Protein AF-U6DID1-F1 (afdb_monomer_lite)

Secondary structure (DSSP, 8-state):
-HHHHHHTT-GGGHHHHTSS-HHHHHH--HHHHHHTT--HHHHHHHHHHHHHHHHHHHHHHHHHHHHHTT--THHHHHHHHHHHTS--PPP----S---------PPP------------------------------------PPP---------------TT-HHHHHHHHHHHHHHHHHHS---HHHHHHHHHHHHHHHH-TTS-HHHHHHHHHHHHHHHHHHHHS-TTHHHHHTTTTS-SS-----------------------PPPPPPPPP-----------

Radius of gyration: 39.62 Å; chains: 1; bounding box: 130×80×111 Å

Sequence (288 aa):
VPAWLKSLRLHKYAALFSQMTYEEMMALTECQLEAQNVTKGARHKIVISIQKLKERQNLLKSLERDIIEGGNLRVPLQELHQMILTPIKAYSSPSTTPEACRREPQAPHPPSLMGPEGQSPDGKDSASATGVPATTSAGASGGLQPHQLSSCDGELAVAPLPEGDLPGQFTRVMGKVCTQLLVSRPDEENISSYLQLIDKCLIHEAFTETQKKRLLSWKQQVQKLFRSFPRKTLLDISGYRQQRNRGFGQSNSLPTAGSVGGGMGRRNPRQYQIPSRNVPSARLGLLG

Foldseek 3Di:
DQLLCVVLVNNVCVVVVVPDDPVVLLVDDLVVCVVVVHDPVSSVSSNVVSVVVVCLLVVLVVLLVCLVVLHDCPV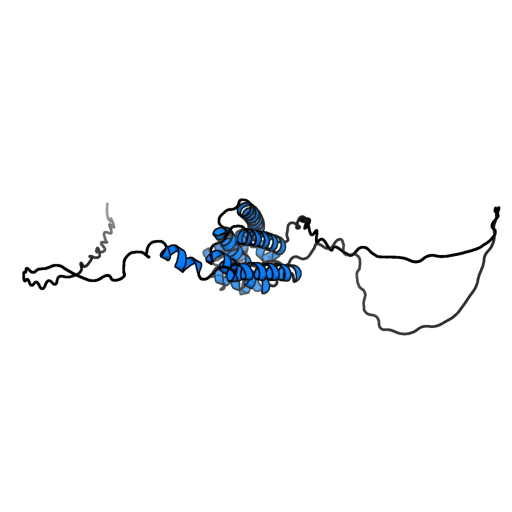VLVSLVSNLSDDAAADDPPDDDDDDPDDDDDDDDDDDDDDDDDDDDDDDDDDDDDDDDDDDDDDDDDDDDDDDPPDPPCPPPPDPDPDRNSLVSSLVSLVSLLVSVLPVVDDPVSLVSSLVSLVSVLPRPSHDPVSNVVSVVSSVSSVVVVVPPPPCPVVVVVVVVDPDDDDDDDDDDDDDDDDDDDDDDDDDDDDDDDDDDDDDDDDDDDDD

pLDDT: mean 70.34, std 26.8, range [28.8, 98.38]

Structure (mmCIF, N/CA/C/O backbone):
data_AF-U6DID1-F1
#
_entry.id   AF-U6DID1-F1
#
loop_
_atom_site.group_PDB
_atom_site.id
_atom_site.type_symbol
_atom_site.label_atom_id
_atom_site.label_alt_id
_atom_site.label_comp_id
_atom_site.label_asym_id
_atom_site.label_entity_id
_atom_site.label_seq_id
_atom_site.pdbx_PDB_ins_code
_atom_site.Cartn_x
_atom_site.Cartn_y
_atom_site.Cartn_z
_atom_site.occupancy
_atom_site.B_iso_or_equiv
_atom_site.auth_seq_id
_atom_site.auth_comp_id
_atom_site.auth_asym_id
_atom_site.auth_atom_id
_atom_site.pdbx_PDB_model_num
ATOM 1 N N . VAL A 1 1 ? -5.376 3.534 8.070 1.00 90.06 1 VAL A N 1
ATOM 2 C CA . VAL A 1 1 ? -6.470 2.655 8.578 1.00 90.06 1 VAL A CA 1
ATOM 3 C C . VAL A 1 1 ? -7.823 2.869 7.879 1.00 90.06 1 VAL A C 1
ATOM 5 O O . VAL A 1 1 ? -8.412 1.873 7.473 1.00 90.06 1 VAL A O 1
ATOM 8 N N . PRO A 1 2 ? -8.340 4.098 7.668 1.00 92.25 2 PRO A N 1
ATOM 9 C CA . PRO A 1 2 ? -9.696 4.287 7.123 1.00 92.25 2 PRO A CA 1
ATOM 10 C C . PRO A 1 2 ? -9.950 3.646 5.746 1.00 92.25 2 PRO A C 1
ATOM 12 O O . PRO A 1 2 ? -10.995 3.032 5.537 1.00 92.25 2 PRO A O 1
ATOM 15 N N . ALA A 1 3 ? -8.994 3.743 4.814 1.00 92.12 3 ALA A N 1
ATOM 16 C CA . ALA A 1 3 ? -9.104 3.131 3.485 1.00 92.12 3 ALA A CA 1
ATOM 17 C C . ALA A 1 3 ? -9.213 1.594 3.548 1.00 92.12 3 ALA A C 1
ATOM 19 O O . ALA A 1 3 ? -10.060 1.007 2.876 1.00 92.12 3 ALA A O 1
ATOM 20 N N . TRP A 1 4 ? -8.429 0.959 4.422 1.00 96.31 4 TRP A N 1
ATOM 21 C CA . TRP A 1 4 ? -8.477 -0.482 4.685 1.00 96.31 4 TRP A CA 1
ATOM 22 C C . TRP A 1 4 ? -9.845 -0.935 5.208 1.00 96.31 4 TRP A C 1
ATOM 24 O O . TRP A 1 4 ? -10.435 -1.889 4.712 1.00 96.31 4 TRP A O 1
ATOM 34 N N . LEU A 1 5 ? -10.419 -0.211 6.172 1.00 97.25 5 LEU A N 1
ATOM 35 C CA . LEU A 1 5 ? -11.745 -0.554 6.689 1.00 97.25 5 LEU A CA 1
ATOM 36 C C . LEU A 1 5 ? -12.842 -0.371 5.634 1.00 97.25 5 LEU A C 1
ATOM 38 O O . LEU A 1 5 ? -13.811 -1.133 5.618 1.00 97.25 5 LEU A O 1
ATOM 42 N N . LYS A 1 6 ? -12.703 0.603 4.725 1.00 96.75 6 LYS A N 1
ATOM 43 C CA . LYS A 1 6 ? -13.615 0.750 3.581 1.00 96.75 6 LYS A CA 1
ATOM 44 C C . LYS A 1 6 ? -13.524 -0.451 2.636 1.00 96.75 6 LYS A C 1
ATOM 46 O O . LYS A 1 6 ? -14.575 -0.999 2.307 1.00 96.75 6 LYS A O 1
ATOM 51 N N . SER A 1 7 ? -12.322 -0.913 2.274 1.00 95.69 7 SER A N 1
ATOM 52 C CA . SER A 1 7 ? -12.161 -2.088 1.395 1.00 95.69 7 SER A CA 1
ATOM 53 C C . SER A 1 7 ? -12.700 -3.373 2.032 1.00 95.69 7 SER A C 1
ATOM 55 O O . SER A 1 7 ? -13.318 -4.195 1.357 1.00 95.69 7 SER A O 1
ATOM 57 N N . LEU A 1 8 ? -12.584 -3.506 3.357 1.00 96.75 8 LEU A N 1
ATOM 58 C CA . LEU A 1 8 ? -13.176 -4.614 4.107 1.00 96.75 8 LEU A CA 1
ATOM 59 C C . LEU A 1 8 ? -14.679 -4.453 4.374 1.00 96.75 8 LEU A C 1
ATOM 61 O O . LEU A 1 8 ? -15.302 -5.384 4.889 1.00 96.75 8 LEU A O 1
ATOM 65 N N . ARG A 1 9 ? -15.283 -3.306 4.036 1.00 97.31 9 ARG A N 1
ATOM 66 C CA . ARG A 1 9 ? -16.670 -2.949 4.395 1.00 97.31 9 ARG A CA 1
ATOM 67 C C . ARG A 1 9 ? -16.919 -2.974 5.913 1.00 97.31 9 ARG A C 1
ATOM 69 O O . ARG A 1 9 ? -18.016 -3.279 6.364 1.00 97.31 9 ARG A O 1
ATOM 76 N N . LEU A 1 10 ? -15.894 -2.635 6.692 1.00 97.75 10 LEU A N 1
ATOM 77 C CA . LEU A 1 10 ? -15.894 -2.560 8.158 1.00 97.75 10 LEU A CA 1
ATOM 78 C C . LEU A 1 10 ? -15.785 -1.116 8.676 1.00 97.75 10 LEU A C 1
ATOM 80 O O . LEU A 1 10 ? -15.572 -0.892 9.862 1.00 97.75 10 LEU A O 1
ATOM 84 N N . HIS A 1 11 ? -15.953 -0.117 7.807 1.00 97.31 11 HIS A N 1
ATOM 85 C CA . HIS A 1 11 ? -15.802 1.302 8.149 1.00 97.31 11 HIS A CA 1
ATOM 86 C C . HIS A 1 11 ? -16.775 1.803 9.231 1.00 97.31 11 HIS A C 1
ATOM 88 O O . HIS A 1 11 ? -16.473 2.804 9.873 1.00 97.31 11 HIS A O 1
ATOM 94 N N . LYS A 1 12 ? -17.880 1.090 9.506 1.00 97.25 12 LYS A N 1
ATOM 95 C CA . LYS A 1 12 ? -18.745 1.354 10.672 1.00 97.25 12 LYS A CA 1
ATOM 96 C C . LYS A 1 12 ? -17.961 1.335 11.993 1.00 97.25 12 LYS A C 1
ATOM 98 O O . LYS A 1 12 ? -18.303 2.067 12.911 1.00 97.25 12 LYS A O 1
ATOM 103 N N . TYR A 1 13 ? -16.905 0.527 12.080 1.00 97.38 13 TYR A N 1
ATOM 104 C CA . TYR A 1 13 ? -16.080 0.379 13.279 1.00 97.38 13 TYR A CA 1
ATOM 105 C C . TYR A 1 13 ? -14.881 1.336 13.309 1.00 97.38 13 TYR A C 1
ATOM 107 O O . TYR A 1 13 ? -14.036 1.207 14.183 1.00 97.38 13 TYR A O 1
ATOM 115 N N . ALA A 1 14 ? -14.769 2.299 12.386 1.00 96.69 14 ALA A N 1
ATOM 116 C CA . ALA A 1 14 ? -13.590 3.166 12.288 1.00 96.69 14 ALA A CA 1
ATOM 117 C C . ALA A 1 14 ? -13.254 3.912 13.592 1.00 96.69 14 ALA A C 1
ATOM 119 O O . ALA A 1 14 ? -12.077 4.030 13.919 1.00 96.69 14 ALA A O 1
ATOM 120 N N . ALA A 1 15 ? -14.267 4.341 14.351 1.00 96.06 15 ALA A N 1
ATOM 121 C CA . ALA A 1 15 ? -14.084 5.021 15.636 1.00 96.06 15 ALA A CA 1
ATOM 122 C C . ALA A 1 15 ? -13.445 4.132 16.720 1.00 96.06 15 ALA A C 1
ATOM 124 O O . ALA A 1 15 ? -12.759 4.642 17.602 1.00 96.06 15 ALA A O 1
ATOM 125 N N . LEU A 1 16 ? -13.640 2.810 16.652 1.00 96.06 16 LEU A N 1
ATOM 126 C CA . LEU A 1 16 ? -12.947 1.863 17.529 1.00 96.06 16 LEU A CA 1
ATOM 127 C C . LEU A 1 16 ? -11.447 1.871 17.207 1.00 96.06 16 LEU A C 1
ATOM 129 O O . LEU A 1 16 ? -10.615 2.022 18.093 1.00 96.06 16 LEU A O 1
ATOM 133 N N . PHE A 1 17 ? -11.102 1.790 15.919 1.00 96.12 17 PHE A N 1
ATOM 134 C CA . PHE A 1 17 ? -9.709 1.750 15.467 1.00 96.12 17 PHE A CA 1
ATOM 135 C C . PHE A 1 17 ? -8.960 3.081 15.610 1.00 96.12 17 PHE A C 1
ATOM 137 O O . PHE A 1 17 ? -7.735 3.078 15.605 1.00 96.12 17 PHE A O 1
ATOM 144 N N . SER A 1 18 ? -9.650 4.221 15.714 1.00 94.50 18 SER A N 1
ATOM 145 C CA . SER A 1 18 ? -8.987 5.513 15.944 1.00 94.50 18 SER A CA 1
ATOM 146 C C . SER A 1 18 ? -8.492 5.694 17.378 1.00 94.50 18 SER A C 1
ATOM 148 O O . SER A 1 18 ? -7.686 6.583 17.620 1.00 94.50 18 SER A O 1
ATOM 150 N N . GLN A 1 19 ? -8.992 4.888 18.318 1.00 93.62 19 GLN A N 1
ATOM 151 C CA . GLN A 1 19 ? -8.634 4.952 19.739 1.00 93.62 19 GLN A CA 1
ATOM 152 C C . GLN A 1 19 ? -7.553 3.938 20.127 1.00 93.62 19 GLN A C 1
ATOM 154 O O . GLN A 1 19 ? -7.068 3.979 21.250 1.00 93.62 19 GLN A O 1
ATOM 159 N N . MET A 1 20 ? -7.180 3.035 19.215 1.00 93.31 20 MET A N 1
ATOM 160 C CA . MET A 1 20 ? -6.151 2.025 19.448 1.00 93.31 20 MET A CA 1
ATOM 161 C C . MET A 1 20 ? -4.874 2.363 18.685 1.00 93.31 20 MET A C 1
ATOM 163 O O . MET A 1 20 ? -4.893 2.835 17.544 1.00 93.31 20 MET A O 1
ATOM 167 N N . THR A 1 21 ? -3.748 2.062 19.306 1.00 95.00 21 THR A N 1
ATOM 168 C CA . THR A 1 21 ? -2.434 2.073 18.677 1.00 95.00 21 THR A CA 1
ATOM 169 C C . THR A 1 21 ? -2.293 0.923 17.677 1.00 95.00 21 THR A C 1
ATOM 171 O O . THR A 1 21 ? -3.082 -0.025 17.638 1.00 95.00 21 THR A O 1
ATOM 174 N N . TYR A 1 22 ? -1.244 0.984 16.854 1.00 93.81 22 TYR A N 1
ATOM 175 C CA . TYR A 1 22 ? -0.934 -0.096 15.917 1.00 93.81 22 TYR A CA 1
ATOM 176 C C . TYR A 1 22 ? -0.695 -1.437 16.633 1.00 93.81 22 TYR A C 1
ATOM 178 O O . TYR A 1 22 ? -1.160 -2.467 16.151 1.00 93.81 22 TYR A O 1
ATOM 186 N N . GLU A 1 23 ? -0.011 -1.424 17.781 1.00 94.06 23 GLU A N 1
ATOM 187 C CA . GLU A 1 23 ? 0.295 -2.646 18.537 1.00 94.06 23 GLU A CA 1
ATOM 188 C C . GLU A 1 23 ? -0.966 -3.262 19.149 1.00 94.06 23 GLU A C 1
ATOM 190 O O . GLU A 1 23 ? -1.206 -4.460 18.995 1.00 94.06 23 GLU A O 1
ATOM 195 N N . GLU A 1 24 ? -1.834 -2.441 19.746 1.00 96.25 24 GLU A N 1
ATOM 196 C CA . GLU A 1 24 ? -3.133 -2.895 20.259 1.00 96.25 24 GLU A CA 1
ATOM 197 C C . GLU A 1 24 ? -3.999 -3.480 19.140 1.00 96.25 24 GLU A C 1
ATOM 199 O O . GLU A 1 24 ? -4.572 -4.557 19.300 1.00 96.25 24 GLU A O 1
ATOM 204 N N . MET A 1 25 ? -4.028 -2.830 17.969 1.00 96.44 25 MET A N 1
ATOM 205 C CA . MET A 1 25 ? -4.723 -3.346 16.788 1.00 96.44 25 MET A CA 1
ATOM 206 C C . MET A 1 25 ? -4.192 -4.722 16.365 1.00 96.44 25 MET A C 1
ATOM 208 O O . MET A 1 25 ? -4.981 -5.592 16.005 1.00 96.44 25 MET A O 1
ATOM 212 N N . MET A 1 26 ? -2.873 -4.941 16.392 1.00 96.06 26 MET A N 1
ATOM 213 C CA . MET A 1 26 ? -2.268 -6.234 16.042 1.00 96.06 26 MET A CA 1
ATOM 214 C C . MET A 1 26 ? -2.563 -7.335 17.074 1.00 96.06 26 MET A C 1
ATOM 216 O O . MET A 1 26 ? -2.504 -8.522 16.735 1.00 96.06 26 MET A O 1
ATOM 220 N N . ALA A 1 27 ? -2.898 -6.964 18.310 1.00 96.94 27 ALA A N 1
ATOM 221 C CA . ALA A 1 27 ? -3.199 -7.883 19.404 1.00 96.94 27 ALA A CA 1
ATOM 222 C C . ALA A 1 27 ? -4.701 -8.180 19.588 1.00 96.94 27 ALA A C 1
ATOM 224 O O . ALA A 1 27 ? -5.043 -9.012 20.427 1.00 96.94 27 ALA A O 1
ATOM 225 N N . LEU A 1 28 ? -5.593 -7.540 18.819 1.00 96.81 28 LEU A N 1
ATOM 226 C CA . LEU A 1 28 ? -7.041 -7.705 18.978 1.00 96.81 28 LEU A CA 1
ATOM 227 C C . LEU A 1 28 ? -7.498 -9.165 18.872 1.00 96.81 28 LEU A C 1
ATOM 229 O O . LEU A 1 28 ? -7.157 -9.895 17.939 1.00 96.81 28 LEU A O 1
ATOM 233 N N . THR A 1 29 ? -8.380 -9.533 19.794 1.00 97.19 29 THR A N 1
ATOM 234 C CA . THR A 1 29 ? -9.049 -10.837 19.861 1.00 97.19 29 THR A CA 1
ATOM 235 C C . THR A 1 29 ? -10.558 -10.704 19.641 1.00 97.19 29 THR A C 1
ATOM 237 O O . THR A 1 29 ? -11.132 -9.622 19.788 1.00 97.19 29 THR A O 1
ATOM 240 N N . GLU A 1 30 ? -11.241 -11.812 19.324 1.00 97.44 30 GLU A N 1
ATOM 241 C CA . GLU A 1 30 ? -12.708 -11.799 19.197 1.00 97.44 30 GLU A CA 1
ATOM 242 C C . GLU A 1 30 ? -13.406 -11.378 20.502 1.00 97.44 30 GLU A C 1
ATOM 244 O O . GLU A 1 30 ? -14.391 -10.647 20.436 1.00 97.44 30 GLU A O 1
ATOM 249 N N . CYS A 1 31 ? -12.869 -11.771 21.666 1.00 97.38 31 CYS A N 1
ATOM 250 C CA . CYS A 1 31 ? -13.418 -11.438 22.987 1.00 97.38 31 CYS A CA 1
ATOM 251 C C . CYS A 1 31 ? -13.385 -9.924 23.263 1.00 97.38 31 CYS A C 1
ATOM 253 O O . CYS A 1 31 ? -14.387 -9.334 23.661 1.00 97.38 31 CYS A O 1
ATOM 255 N N . GLN A 1 32 ? -12.263 -9.260 22.964 1.00 96.62 32 GLN A N 1
ATOM 256 C CA . GLN A 1 32 ? -12.153 -7.803 23.108 1.00 96.62 32 GLN A CA 1
ATOM 257 C C . GLN A 1 32 ? -13.119 -7.060 22.175 1.00 96.62 32 GLN A C 1
ATOM 259 O O . GLN A 1 32 ? -13.719 -6.064 22.570 1.00 96.62 32 GLN A O 1
ATOM 264 N N . LEU A 1 33 ? -13.303 -7.548 20.944 1.00 97.62 33 LEU A N 1
ATOM 265 C CA . LEU A 1 33 ? -14.247 -6.961 19.986 1.00 97.62 33 LEU A CA 1
ATOM 266 C C . LEU A 1 33 ? -15.707 -7.181 20.411 1.00 97.62 33 LEU A C 1
ATOM 268 O O . LEU A 1 33 ? -16.544 -6.298 20.227 1.00 97.62 33 LEU A O 1
ATOM 272 N N . GLU A 1 34 ? -16.016 -8.333 21.004 1.00 97.81 34 GLU A N 1
ATOM 273 C CA . GLU A 1 34 ? -17.327 -8.622 21.587 1.00 97.81 34 GLU A CA 1
ATOM 274 C C . GLU A 1 34 ? -17.654 -7.681 22.752 1.00 97.81 34 GLU A C 1
ATOM 276 O O . GLU A 1 34 ? -18.739 -7.101 22.762 1.00 97.81 34 GLU A O 1
ATOM 281 N N . ALA A 1 35 ? -16.693 -7.418 23.646 1.00 97.25 35 ALA A N 1
ATOM 282 C CA . ALA A 1 35 ? -16.843 -6.432 24.723 1.00 97.25 35 ALA A CA 1
ATOM 283 C C . ALA A 1 35 ? -17.103 -5.000 24.205 1.00 97.25 35 ALA A C 1
ATOM 285 O O . ALA A 1 35 ? -17.707 -4.184 24.895 1.00 97.25 35 ALA A O 1
ATOM 286 N N . GLN A 1 36 ? -16.692 -4.705 22.968 1.00 95.50 36 GLN A N 1
ATOM 287 C CA . GLN A 1 36 ? -16.925 -3.434 22.270 1.00 95.50 36 GLN A CA 1
ATOM 288 C C . GLN A 1 36 ? -18.172 -3.471 21.359 1.00 95.50 36 GLN A C 1
ATOM 290 O O . GLN A 1 36 ? -18.320 -2.640 20.462 1.00 95.50 36 GLN A O 1
ATOM 295 N N . ASN A 1 37 ? -19.081 -4.434 21.568 1.00 96.88 37 ASN A N 1
ATOM 296 C CA . ASN A 1 37 ? -20.338 -4.602 20.825 1.00 96.88 37 ASN A CA 1
ATOM 297 C C . ASN A 1 37 ? -20.166 -4.795 19.302 1.00 96.88 37 ASN A C 1
ATOM 299 O O . ASN A 1 37 ? -21.033 -4.436 18.494 1.00 96.88 37 ASN A O 1
ATOM 303 N N . VAL A 1 38 ? -19.049 -5.384 18.869 1.00 97.88 38 VAL A N 1
ATOM 304 C CA . VAL A 1 38 ? -18.843 -5.753 17.464 1.00 97.88 38 VAL A CA 1
ATOM 305 C C . VAL A 1 38 ? -19.630 -7.026 17.143 1.00 97.88 38 VAL A C 1
ATOM 307 O O . VAL A 1 38 ? -19.568 -8.028 17.852 1.00 97.88 38 VAL A O 1
ATOM 310 N N . THR A 1 39 ? -20.362 -7.011 16.026 1.00 98.06 39 THR A N 1
ATOM 311 C CA . THR A 1 39 ? -21.190 -8.154 15.607 1.00 98.06 39 THR A CA 1
ATOM 312 C C . THR A 1 39 ? -20.342 -9.402 15.344 1.00 98.06 39 THR A C 1
ATOM 314 O O . THR A 1 39 ? -19.209 -9.300 14.867 1.00 98.06 39 THR A O 1
ATOM 317 N N . LYS A 1 40 ? -20.909 -10.594 15.579 1.00 97.50 40 LYS A N 1
ATOM 318 C CA . LYS A 1 40 ? -20.213 -11.886 15.423 1.00 97.50 40 LYS A CA 1
ATOM 319 C C . LYS A 1 40 ? -19.506 -12.054 14.070 1.00 97.50 40 LYS A C 1
ATOM 321 O O . LYS A 1 40 ? -18.366 -12.501 14.016 1.00 97.50 40 LYS A O 1
ATOM 326 N N . GLY A 1 41 ? -20.149 -11.651 12.973 1.00 98.00 41 GLY A N 1
ATOM 327 C CA . GLY A 1 41 ? -19.527 -11.710 11.645 1.00 98.00 41 GLY A CA 1
ATOM 328 C C . GLY A 1 41 ? -18.379 -10.708 11.470 1.00 98.00 41 GLY A C 1
ATOM 329 O O . GLY A 1 41 ? -17.355 -11.030 10.870 1.00 98.00 41 GLY A O 1
ATOM 330 N N . ALA A 1 42 ? -18.522 -9.497 12.015 1.00 98.31 42 ALA A N 1
ATOM 331 C CA . ALA A 1 42 ? -17.500 -8.464 11.908 1.00 98.31 42 ALA A CA 1
ATOM 332 C C . ALA A 1 42 ? -16.259 -8.776 12.751 1.00 98.31 42 ALA A C 1
ATOM 334 O O . ALA A 1 42 ? -15.153 -8.598 12.248 1.00 98.31 42 ALA A O 1
ATOM 335 N N . ARG A 1 43 ? -16.419 -9.282 13.984 1.00 98.25 43 ARG A N 1
ATOM 336 C CA . ARG A 1 43 ? -15.277 -9.623 14.852 1.00 98.25 43 ARG A CA 1
ATOM 337 C C . ARG A 1 43 ? -14.396 -10.701 14.226 1.00 98.25 43 ARG A C 1
ATOM 339 O O . ARG A 1 43 ? -13.195 -10.495 14.090 1.00 98.25 43 ARG A O 1
ATOM 346 N N . HIS A 1 44 ? -15.009 -11.767 13.712 1.00 98.38 44 HIS A N 1
ATOM 347 C CA . HIS A 1 44 ? -14.295 -12.836 13.023 1.00 98.38 44 HIS A CA 1
ATOM 348 C C . HIS A 1 44 ? -13.545 -12.312 11.788 1.00 98.38 44 HIS A C 1
ATOM 350 O O . HIS A 1 44 ? -12.360 -12.582 11.590 1.00 98.38 44 HIS A O 1
ATOM 356 N N . LYS A 1 45 ? -14.206 -11.465 10.984 1.00 98.31 45 LYS A N 1
ATOM 357 C CA . LYS A 1 45 ? -13.589 -10.839 9.807 1.00 98.31 45 LYS A CA 1
ATOM 358 C C . LYS A 1 45 ? -12.416 -9.924 10.167 1.00 98.31 45 LYS A C 1
ATOM 360 O O . LYS A 1 45 ? -11.418 -9.923 9.445 1.00 98.31 45 LYS A O 1
ATOM 365 N N . ILE A 1 46 ? -12.529 -9.143 11.243 1.00 98.19 46 ILE A N 1
ATOM 366 C CA . ILE A 1 46 ? -11.447 -8.285 11.747 1.00 98.19 46 ILE A CA 1
ATOM 367 C C . ILE A 1 46 ? -10.246 -9.148 12.136 1.00 98.19 46 ILE A C 1
ATOM 369 O O . ILE A 1 46 ? -9.147 -8.881 11.655 1.00 98.19 46 ILE A O 1
ATOM 373 N N . VAL A 1 47 ? -10.462 -10.210 12.917 1.00 98.25 47 VAL A N 1
ATOM 374 C CA . VAL A 1 47 ? -9.390 -11.110 13.373 1.00 98.25 47 VAL A CA 1
ATOM 375 C C . VAL A 1 47 ? -8.685 -11.789 12.198 1.00 98.25 47 VAL A C 1
ATOM 377 O O . VAL A 1 47 ? -7.460 -11.718 12.114 1.00 98.25 47 VAL A O 1
ATOM 380 N N . ILE A 1 48 ? -9.423 -12.338 11.224 1.00 97.94 48 ILE A N 1
ATOM 381 C CA . ILE A 1 48 ? -8.821 -12.889 9.993 1.00 97.94 48 ILE A CA 1
ATOM 382 C C . ILE A 1 48 ? -8.012 -11.821 9.252 1.00 97.94 48 ILE A C 1
ATOM 384 O O . ILE A 1 48 ? -6.919 -12.086 8.754 1.00 97.94 48 ILE A O 1
ATOM 388 N N . SER A 1 49 ? -8.547 -10.604 9.152 1.00 98.00 49 SER A N 1
ATOM 389 C CA . SER A 1 49 ? -7.867 -9.528 8.432 1.00 98.00 49 SER A CA 1
ATOM 390 C C . SER A 1 49 ? -6.573 -9.122 9.135 1.00 98.00 49 SER A C 1
ATOM 392 O O . SER A 1 49 ? -5.579 -8.911 8.452 1.00 98.00 49 SER A O 1
ATOM 394 N N . ILE A 1 50 ? -6.548 -9.070 10.471 1.00 97.56 50 ILE A N 1
ATOM 395 C CA . ILE A 1 50 ? -5.337 -8.815 11.268 1.00 97.56 50 ILE A CA 1
ATOM 396 C C . ILE A 1 50 ? -4.334 -9.959 11.126 1.00 97.56 50 ILE A C 1
ATOM 398 O O . ILE A 1 50 ? -3.143 -9.698 10.977 1.00 97.56 50 ILE A O 1
ATOM 402 N N . GLN A 1 51 ? -4.793 -11.210 11.099 1.00 97.81 51 GLN A N 1
ATOM 403 C CA . GLN A 1 51 ? -3.914 -12.352 10.856 1.00 97.81 51 GLN A CA 1
ATOM 404 C C . GLN A 1 51 ? -3.206 -12.227 9.498 1.00 97.81 51 GLN A C 1
ATOM 406 O O . GLN A 1 51 ? -1.982 -12.323 9.429 1.00 97.81 51 GLN A O 1
ATOM 411 N N . LYS A 1 52 ? -3.938 -11.843 8.443 1.00 96.94 52 LYS A N 1
ATOM 412 C CA . LYS A 1 52 ? -3.332 -11.518 7.140 1.00 96.94 52 LYS A CA 1
ATOM 413 C C . LYS A 1 52 ? -2.318 -10.378 7.226 1.00 96.94 52 LYS A C 1
ATOM 415 O O . LYS A 1 52 ? -1.317 -10.405 6.518 1.00 96.94 52 LYS A O 1
ATOM 420 N N . LEU A 1 53 ? -2.535 -9.380 8.091 1.00 96.56 53 LEU A N 1
ATOM 421 C CA . LEU A 1 53 ? -1.556 -8.308 8.306 1.00 96.56 53 LEU A CA 1
ATOM 422 C C . LEU A 1 53 ? -0.245 -8.826 8.908 1.00 96.56 53 LEU A C 1
ATOM 424 O O . LEU A 1 53 ? 0.813 -8.310 8.542 1.00 96.56 53 LEU A O 1
ATOM 428 N N . LYS A 1 54 ? -0.305 -9.831 9.787 1.00 95.06 54 LYS A N 1
ATOM 429 C CA . LYS A 1 54 ? 0.878 -10.475 10.382 1.00 95.06 54 LYS A CA 1
ATOM 430 C C . LYS A 1 54 ? 1.651 -11.307 9.358 1.00 95.06 54 LYS A C 1
ATOM 432 O O . LYS A 1 54 ? 2.874 -11.330 9.377 1.00 95.06 54 LYS A O 1
ATOM 437 N N . GLU A 1 55 ? 0.948 -11.914 8.407 1.00 96.25 55 GLU A N 1
ATOM 438 C CA . GLU A 1 55 ? 1.542 -12.778 7.377 1.00 96.25 55 GLU A CA 1
ATOM 439 C C . GLU A 1 55 ? 2.226 -12.014 6.233 1.00 96.25 55 GLU A C 1
ATOM 441 O O . GLU A 1 55 ? 2.981 -12.610 5.465 1.00 96.25 55 GLU A O 1
ATOM 446 N N . ARG A 1 56 ? 2.025 -10.692 6.126 1.00 96.50 56 ARG A N 1
ATOM 447 C CA . ARG A 1 56 ? 2.540 -9.871 5.011 1.00 96.50 56 ARG A CA 1
ATOM 448 C C . ARG A 1 56 ? 4.044 -10.002 4.778 1.00 96.50 56 ARG A C 1
ATOM 450 O O . ARG A 1 56 ? 4.467 -9.987 3.629 1.00 96.50 56 ARG A O 1
ATOM 457 N N . GLN A 1 57 ? 4.848 -10.134 5.831 1.00 94.56 57 GLN A N 1
ATOM 458 C CA . GLN A 1 57 ? 6.298 -10.299 5.677 1.00 94.56 57 GLN A CA 1
ATOM 459 C C . GLN A 1 57 ? 6.645 -11.621 4.985 1.00 94.56 57 GLN A C 1
ATOM 461 O O . GLN A 1 57 ? 7.440 -11.646 4.050 1.00 94.56 57 GLN A O 1
ATOM 466 N N . ASN A 1 58 ? 6.003 -12.716 5.393 1.00 95.94 58 ASN A N 1
ATOM 467 C CA . ASN A 1 58 ? 6.201 -14.022 4.767 1.00 95.94 58 ASN A CA 1
ATOM 468 C C . ASN A 1 58 ? 5.664 -14.038 3.335 1.00 95.94 58 ASN A C 1
ATOM 470 O O . ASN A 1 58 ? 6.304 -14.599 2.447 1.00 95.94 58 ASN A O 1
ATOM 474 N N . LEU A 1 59 ? 4.541 -13.357 3.096 1.00 96.81 59 LEU A N 1
ATOM 475 C CA . LEU A 1 59 ? 4.008 -13.166 1.754 1.00 96.81 59 LEU A CA 1
ATOM 476 C C . LEU A 1 59 ? 5.015 -12.433 0.855 1.00 96.81 59 LEU A C 1
ATOM 478 O O . LEU A 1 59 ? 5.313 -12.930 -0.223 1.00 96.81 59 LEU A O 1
ATOM 482 N N . LEU A 1 60 ? 5.605 -11.317 1.301 1.00 97.00 60 LEU A N 1
ATOM 483 C CA . LEU A 1 60 ? 6.630 -10.597 0.529 1.00 97.00 60 LEU A CA 1
ATOM 484 C C . LEU A 1 60 ? 7.854 -11.467 0.221 1.00 97.00 60 LEU A C 1
ATOM 486 O O . LEU A 1 60 ? 8.333 -11.438 -0.910 1.00 97.00 60 LEU A O 1
ATOM 490 N N . LYS A 1 61 ? 8.323 -12.270 1.189 1.00 95.38 61 LYS A N 1
ATOM 491 C CA . LYS A 1 61 ? 9.413 -13.238 0.970 1.00 95.38 61 LYS A CA 1
ATOM 492 C C . LYS A 1 61 ? 9.042 -14.262 -0.111 1.00 95.38 61 LYS A C 1
ATOM 494 O O . LYS A 1 61 ? 9.876 -14.573 -0.955 1.00 95.38 61 LYS A O 1
ATOM 499 N N . SER A 1 62 ? 7.806 -14.772 -0.108 1.00 95.88 62 SER A N 1
ATOM 500 C CA . SER A 1 62 ? 7.336 -15.698 -1.149 1.00 95.88 62 SER A CA 1
ATOM 501 C C . SER A 1 62 ? 7.277 -15.022 -2.515 1.00 95.88 62 SER A C 1
ATOM 503 O O . SER A 1 62 ? 7.850 -15.540 -3.465 1.00 95.88 62 SER A O 1
ATOM 505 N N . LEU A 1 63 ? 6.671 -13.831 -2.592 1.00 96.56 63 LEU A N 1
ATOM 506 C CA . LEU A 1 63 ? 6.571 -13.070 -3.838 1.00 96.56 63 LEU A CA 1
ATOM 507 C C . LEU A 1 63 ? 7.949 -12.761 -4.429 1.00 96.56 63 LEU A C 1
ATOM 509 O O . LEU A 1 63 ? 8.118 -12.847 -5.640 1.00 96.56 63 LEU A O 1
ATOM 513 N N . GLU A 1 64 ? 8.937 -12.413 -3.596 1.00 95.19 64 GLU A N 1
ATOM 514 C CA . GLU A 1 64 ? 10.309 -12.179 -4.060 1.00 95.19 64 GLU A CA 1
ATOM 515 C C . GLU A 1 64 ? 10.873 -13.397 -4.802 1.00 95.19 64 GLU A C 1
ATOM 517 O O . GLU A 1 64 ? 11.439 -13.230 -5.883 1.00 95.19 64 GLU A O 1
ATOM 522 N N . ARG A 1 65 ? 10.686 -14.608 -4.260 1.00 94.62 65 ARG A N 1
ATOM 523 C CA . ARG A 1 65 ? 11.138 -15.851 -4.904 1.00 94.62 65 ARG A CA 1
ATOM 524 C C . ARG A 1 65 ? 10.393 -16.110 -6.209 1.00 94.62 65 ARG A C 1
ATOM 526 O O . ARG A 1 65 ? 11.042 -16.269 -7.237 1.00 94.62 65 ARG A O 1
ATOM 533 N N . ASP A 1 66 ? 9.064 -16.040 -6.186 1.00 93.50 66 ASP A N 1
ATOM 534 C CA . ASP A 1 66 ? 8.218 -16.325 -7.355 1.00 93.50 66 ASP A CA 1
ATOM 535 C C . ASP A 1 66 ? 8.547 -15.393 -8.542 1.00 93.50 66 ASP A C 1
ATOM 537 O O . ASP A 1 66 ? 8.525 -15.794 -9.708 1.00 93.50 66 ASP A O 1
ATOM 541 N N . ILE A 1 67 ? 8.890 -14.132 -8.249 1.00 94.56 67 ILE A N 1
ATOM 542 C CA . ILE A 1 67 ? 9.322 -13.150 -9.252 1.00 94.56 67 ILE A CA 1
ATOM 543 C C . ILE A 1 67 ? 10.707 -13.504 -9.807 1.00 94.56 67 ILE A C 1
ATOM 545 O O . ILE A 1 67 ? 10.932 -13.358 -11.008 1.00 94.56 67 ILE A O 1
ATOM 549 N N . ILE A 1 68 ? 11.653 -13.931 -8.966 1.00 91.62 68 ILE A N 1
ATOM 550 C CA . ILE A 1 68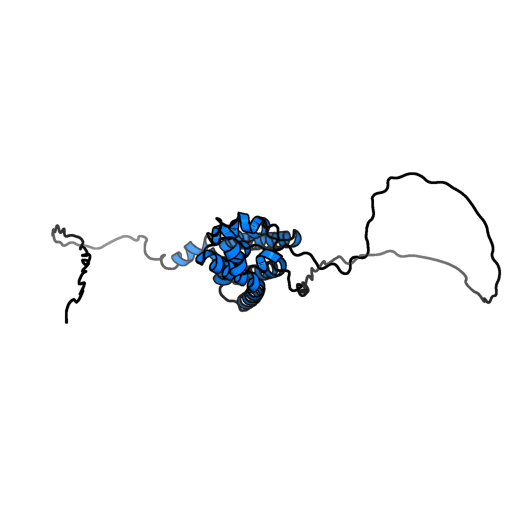 ? 13.010 -14.304 -9.405 1.00 91.62 68 ILE A CA 1
ATOM 551 C C . ILE A 1 68 ? 12.972 -15.552 -10.294 1.00 91.62 68 ILE A C 1
ATOM 553 O O . ILE A 1 68 ? 13.690 -15.605 -11.288 1.00 91.62 68 ILE A O 1
ATOM 557 N N . GLU A 1 69 ? 12.092 -16.502 -9.987 1.00 91.06 69 GLU A N 1
ATOM 558 C CA . GLU A 1 69 ? 11.887 -17.727 -10.771 1.00 91.06 69 GLU A CA 1
ATOM 559 C C . GLU A 1 69 ? 11.252 -17.471 -12.154 1.00 91.06 69 GLU A C 1
ATOM 561 O O . GLU A 1 69 ? 11.215 -18.368 -12.992 1.00 91.06 69 GLU A O 1
ATOM 566 N N . GLY A 1 70 ? 10.806 -16.239 -12.436 1.00 81.19 70 GLY A N 1
ATOM 567 C CA . GLY A 1 70 ? 10.296 -15.839 -13.752 1.00 81.19 70 GLY A CA 1
ATOM 568 C C . GLY A 1 70 ? 8.812 -16.145 -13.973 1.00 81.19 70 GLY A C 1
ATOM 569 O O . GLY A 1 70 ? 8.371 -16.256 -15.117 1.00 81.19 70 GLY A O 1
ATOM 570 N N . GLY A 1 71 ? 8.033 -16.281 -12.895 1.00 80.31 71 GLY A N 1
ATOM 571 C CA . GLY A 1 71 ? 6.586 -16.477 -12.963 1.00 80.31 71 GLY A CA 1
ATOM 572 C C . GLY A 1 71 ? 5.807 -15.255 -13.478 1.00 80.31 71 GLY A C 1
ATOM 573 O O . GLY A 1 71 ? 6.332 -14.156 -13.659 1.00 80.31 71 GLY A O 1
ATOM 574 N N . ASN A 1 72 ? 4.500 -15.433 -13.694 1.00 88.12 72 ASN A N 1
ATOM 575 C CA . ASN A 1 72 ? 3.610 -14.349 -14.118 1.00 88.12 72 ASN A CA 1
ATOM 576 C C . ASN A 1 72 ? 3.465 -13.275 -13.017 1.00 88.12 72 ASN A C 1
ATOM 578 O O . ASN A 1 72 ? 3.070 -13.573 -11.889 1.00 88.12 72 ASN A O 1
ATOM 582 N N . LEU A 1 73 ? 3.700 -12.005 -13.369 1.00 94.12 73 LEU A N 1
ATOM 583 C CA . LEU A 1 73 ? 3.658 -10.861 -12.448 1.00 94.12 73 LEU A CA 1
ATOM 584 C C . LEU A 1 73 ? 2.257 -10.476 -11.954 1.00 94.12 73 LEU A C 1
ATOM 586 O O . LEU A 1 73 ? 2.144 -9.698 -11.006 1.00 94.12 73 LEU A O 1
ATOM 590 N N . ARG A 1 74 ? 1.190 -11.018 -12.548 1.00 94.38 74 ARG A N 1
ATOM 591 C CA . ARG A 1 74 ? -0.196 -10.687 -12.197 1.00 94.38 74 ARG A CA 1
ATOM 592 C C . ARG A 1 74 ? -0.501 -10.936 -10.722 1.00 94.38 74 ARG A C 1
ATOM 594 O O . ARG A 1 74 ? -1.076 -10.068 -10.070 1.00 94.38 74 ARG A O 1
ATOM 601 N N . VAL A 1 75 ? -0.102 -12.097 -10.197 1.00 95.31 75 VAL A N 1
ATOM 602 C CA . VAL A 1 75 ? -0.348 -12.465 -8.792 1.00 95.31 75 VAL A CA 1
ATOM 603 C C . VAL A 1 75 ? 0.484 -11.594 -7.840 1.00 95.31 75 VAL A C 1
ATOM 605 O O . VAL A 1 75 ? -0.123 -10.951 -6.981 1.00 95.31 75 VAL A O 1
ATOM 608 N N . PRO A 1 76 ? 1.816 -11.449 -8.015 1.00 96.38 76 PRO A N 1
ATOM 609 C CA . PRO A 1 76 ? 2.598 -10.533 -7.188 1.00 96.38 76 PRO A CA 1
ATOM 610 C C . PRO A 1 76 ? 2.081 -9.093 -7.190 1.00 96.38 76 PRO A C 1
ATOM 612 O O . PRO A 1 76 ? 1.935 -8.490 -6.129 1.00 96.38 76 PRO A O 1
ATOM 615 N N . LEU A 1 77 ? 1.744 -8.542 -8.360 1.00 97.44 77 LEU A N 1
ATOM 616 C CA . LEU A 1 77 ? 1.196 -7.187 -8.463 1.00 97.44 77 LEU A CA 1
ATOM 617 C C . LEU A 1 77 ? -0.138 -7.054 -7.724 1.00 97.44 77 LEU A C 1
ATOM 619 O O . LEU A 1 77 ? -0.359 -6.062 -7.028 1.00 97.44 77 LEU A O 1
ATOM 623 N N . GLN A 1 78 ? -1.021 -8.047 -7.849 1.00 97.31 78 GLN A N 1
ATOM 624 C CA . GLN A 1 78 ? -2.305 -8.058 -7.155 1.00 97.31 78 GLN A CA 1
ATOM 625 C C . GLN A 1 78 ? -2.127 -8.059 -5.631 1.00 97.31 78 GLN A C 1
ATOM 627 O O . GLN A 1 78 ? -2.764 -7.254 -4.946 1.00 97.31 78 GLN A O 1
ATOM 632 N N . GLU A 1 79 ? -1.251 -8.913 -5.101 1.00 97.81 79 GLU A N 1
ATOM 633 C CA . GLU A 1 79 ? -0.984 -8.995 -3.661 1.00 97.81 79 GLU A CA 1
ATOM 634 C C . GLU A 1 79 ? -0.349 -7.707 -3.121 1.00 97.81 79 GLU A C 1
ATOM 636 O O . GLU A 1 79 ? -0.773 -7.186 -2.086 1.00 97.81 79 GLU A O 1
ATOM 641 N N . LEU A 1 80 ? 0.594 -7.112 -3.858 1.00 98.12 80 LEU A N 1
ATOM 642 C CA . LEU A 1 80 ? 1.182 -5.823 -3.484 1.00 98.12 80 LEU A CA 1
ATOM 643 C C . LEU A 1 80 ? 0.136 -4.693 -3.475 1.00 98.12 80 LEU A C 1
ATOM 645 O O . LEU A 1 80 ? 0.139 -3.855 -2.568 1.00 98.12 80 LEU A O 1
ATOM 649 N N . HIS A 1 81 ? -0.805 -4.689 -4.430 1.00 97.81 81 HIS A N 1
ATOM 650 C CA . HIS A 1 81 ? -1.934 -3.745 -4.443 1.00 97.81 81 HIS A CA 1
ATOM 651 C C . HIS A 1 81 ? -2.872 -3.920 -3.253 1.00 97.81 81 HIS A C 1
ATOM 653 O O . HIS A 1 81 ? -3.390 -2.925 -2.745 1.00 97.81 81 HIS A O 1
ATOM 659 N N . GLN A 1 82 ? -3.116 -5.152 -2.803 1.00 96.25 82 GLN A N 1
ATOM 660 C CA . GLN A 1 82 ? -3.894 -5.377 -1.584 1.00 96.25 82 GLN A CA 1
ATOM 661 C C . GLN A 1 82 ? -3.122 -4.900 -0.357 1.00 96.25 82 GLN A C 1
ATOM 663 O O . GLN A 1 82 ? -3.684 -4.228 0.509 1.00 96.25 82 GLN A O 1
ATOM 668 N N . MET A 1 83 ? -1.821 -5.181 -0.311 1.00 97.19 83 MET A N 1
ATOM 669 C CA . MET A 1 83 ? -0.966 -4.858 0.820 1.00 97.19 83 MET A CA 1
ATOM 670 C C . MET A 1 83 ? -0.815 -3.348 1.040 1.00 97.19 83 MET A C 1
ATOM 672 O O . MET A 1 83 ? -0.936 -2.903 2.180 1.00 97.19 83 MET A O 1
ATOM 676 N N . ILE A 1 84 ? -0.643 -2.540 -0.012 1.00 96.62 84 ILE A N 1
ATOM 677 C CA . ILE A 1 84 ? -0.489 -1.077 0.130 1.00 96.62 84 ILE A CA 1
ATOM 678 C C . ILE A 1 84 ? -1.748 -0.378 0.677 1.00 96.62 84 ILE A C 1
ATOM 680 O O . ILE A 1 84 ? -1.676 0.737 1.182 1.00 96.62 84 ILE A O 1
ATOM 684 N N . LEU A 1 85 ? -2.918 -1.026 0.600 1.00 95.62 85 LEU A N 1
ATOM 685 C CA . LEU A 1 85 ? -4.163 -0.503 1.177 1.00 95.62 85 LEU A CA 1
ATOM 686 C C . LEU A 1 85 ? -4.285 -0.779 2.678 1.00 95.62 85 LEU A C 1
ATOM 688 O O . LEU A 1 85 ? -5.192 -0.249 3.323 1.00 95.62 85 LEU A O 1
ATOM 692 N N . THR A 1 86 ? -3.420 -1.629 3.229 1.00 96.25 86 THR A N 1
ATOM 693 C CA . THR A 1 86 ? -3.460 -2.030 4.635 1.00 96.25 86 THR A CA 1
ATOM 694 C C . THR A 1 86 ? -2.686 -1.059 5.533 1.00 96.25 86 THR A C 1
ATOM 696 O O . THR A 1 86 ? -1.818 -0.337 5.054 1.00 96.25 86 THR A O 1
ATOM 699 N N . PRO A 1 87 ? -2.959 -1.009 6.849 1.00 93.69 87 PRO A N 1
ATOM 700 C CA . PRO A 1 87 ? -2.149 -0.224 7.775 1.00 93.69 87 PRO A CA 1
ATOM 701 C C . PRO A 1 87 ? -0.703 -0.736 7.797 1.00 93.69 87 PRO A C 1
ATOM 703 O O . PRO A 1 87 ? -0.457 -1.891 8.149 1.00 93.69 87 PRO A O 1
ATOM 706 N N . ILE A 1 88 ? 0.255 0.111 7.431 1.00 92.75 88 ILE A N 1
ATOM 707 C CA . ILE A 1 88 ? 1.688 -0.201 7.450 1.00 92.75 88 ILE A CA 1
ATOM 708 C C . ILE A 1 88 ? 2.352 0.725 8.466 1.00 92.75 88 ILE A C 1
ATOM 710 O O . ILE A 1 88 ? 2.178 1.941 8.399 1.00 92.75 88 ILE A O 1
ATOM 714 N N . LYS A 1 89 ? 3.096 0.148 9.411 1.00 89.19 89 LYS A N 1
ATOM 715 C CA . LYS A 1 89 ? 3.901 0.907 10.369 1.00 89.19 89 LYS A CA 1
ATOM 716 C C . LYS A 1 89 ? 5.127 1.472 9.646 1.00 89.19 89 LYS A C 1
ATOM 718 O O . LYS A 1 89 ? 5.799 0.733 8.927 1.00 89.19 89 LYS A O 1
ATOM 723 N N . ALA A 1 90 ? 5.403 2.764 9.819 1.00 85.62 90 ALA A N 1
ATOM 724 C CA . ALA A 1 90 ? 6.655 3.352 9.355 1.00 85.62 90 ALA A CA 1
ATOM 725 C C . ALA A 1 90 ? 7.824 2.687 10.095 1.00 85.62 90 ALA A C 1
ATOM 727 O O . ALA A 1 90 ? 7.747 2.468 11.306 1.00 85.62 90 ALA A O 1
ATOM 728 N N . TYR A 1 91 ? 8.883 2.333 9.371 1.00 78.12 91 TYR A N 1
ATOM 729 C CA . TYR A 1 91 ? 10.054 1.736 9.996 1.00 78.12 91 TYR A CA 1
ATOM 730 C C . TYR A 1 91 ? 10.850 2.805 10.753 1.00 78.12 91 TYR A C 1
ATOM 732 O O . TYR A 1 91 ? 11.309 3.781 10.160 1.00 78.12 91 TYR A O 1
ATOM 740 N N . SER A 1 92 ? 11.038 2.585 12.052 1.00 69.94 92 SER A N 1
ATOM 741 C CA . SER A 1 92 ? 12.011 3.300 12.874 1.00 69.94 92 SER A CA 1
ATOM 742 C C . SER A 1 92 ? 13.155 2.337 13.148 1.00 69.94 92 SER A C 1
ATOM 744 O O . SER A 1 92 ? 12.916 1.257 13.690 1.00 69.94 92 SER A O 1
ATOM 746 N N . SER A 1 93 ? 14.384 2.697 12.770 1.00 59.50 93 SER A N 1
ATOM 747 C CA . SER A 1 93 ? 15.552 1.891 13.126 1.00 59.50 93 SER A CA 1
ATOM 748 C C . SER A 1 93 ? 15.593 1.711 14.642 1.00 59.50 93 SER A C 1
ATOM 750 O O . SER A 1 93 ? 15.469 2.725 15.337 1.00 59.50 93 SER A O 1
ATOM 752 N N . PRO A 1 94 ? 15.779 0.489 15.174 1.00 55.34 94 PRO A N 1
ATOM 753 C CA . PRO A 1 94 ? 16.108 0.346 16.578 1.00 55.34 94 PRO A CA 1
ATOM 754 C C . PRO A 1 94 ? 17.452 1.048 16.764 1.00 55.34 94 PRO A C 1
ATOM 756 O O . PRO A 1 94 ? 18.489 0.581 16.299 1.00 55.34 94 PRO A O 1
ATOM 759 N N . SER A 1 95 ? 17.416 2.244 17.337 1.00 44.03 95 SER A N 1
ATOM 760 C CA . SER A 1 95 ? 18.609 2.977 17.721 1.00 44.03 95 SER A CA 1
ATOM 761 C C . SER A 1 95 ? 19.419 2.092 18.661 1.00 44.03 95 SER A C 1
ATOM 763 O O . SER A 1 95 ? 18.905 1.670 19.698 1.00 44.03 95 SER A O 1
ATOM 765 N N . THR A 1 96 ? 20.677 1.835 18.316 1.00 41.47 96 THR A N 1
ATOM 766 C CA . THR A 1 96 ? 21.717 1.476 19.279 1.00 41.47 96 THR A CA 1
ATOM 767 C C . THR A 1 96 ? 21.613 2.448 20.460 1.00 41.47 96 THR A C 1
ATOM 769 O O . THR A 1 96 ? 21.798 3.641 20.256 1.00 41.47 96 THR A O 1
ATOM 772 N N . THR A 1 97 ? 21.214 1.938 21.631 1.00 32.50 97 THR A N 1
ATOM 773 C CA . THR A 1 97 ? 21.313 2.527 22.989 1.00 32.50 97 THR A CA 1
ATOM 774 C C . THR A 1 97 ? 21.075 4.045 23.160 1.00 32.50 97 THR A C 1
ATOM 776 O O . THR A 1 97 ? 21.885 4.856 22.710 1.00 32.50 97 THR A O 1
ATOM 779 N N . PRO A 1 98 ? 20.048 4.472 23.922 1.00 44.84 98 PRO A N 1
ATOM 780 C CA . PRO A 1 98 ? 19.857 5.871 24.280 1.00 44.84 98 PRO A CA 1
ATOM 781 C C . PRO A 1 98 ? 20.712 6.237 25.505 1.00 44.84 98 PRO A C 1
ATOM 783 O O . PRO A 1 98 ? 20.276 6.078 26.639 1.00 44.84 98 PRO A O 1
ATOM 786 N N . GLU A 1 99 ? 21.905 6.785 25.286 1.00 42.53 99 GLU A N 1
ATOM 787 C CA . GLU A 1 99 ? 22.627 7.560 26.306 1.00 42.53 99 GLU A CA 1
ATOM 788 C C . GLU A 1 99 ? 23.125 8.878 25.697 1.00 42.53 99 GLU A C 1
ATOM 790 O O . GLU A 1 99 ? 24.281 9.043 25.333 1.00 42.53 99 GLU A O 1
ATOM 795 N N . ALA A 1 100 ? 22.201 9.821 25.519 1.00 36.94 100 ALA A N 1
ATOM 796 C CA . ALA A 1 100 ? 22.494 11.254 25.438 1.00 36.94 100 ALA A CA 1
ATOM 797 C C . ALA A 1 100 ? 21.180 12.021 25.614 1.00 36.94 100 ALA A C 1
ATOM 799 O O . ALA A 1 100 ? 20.580 12.549 24.677 1.00 36.94 100 ALA A O 1
ATOM 800 N N . CYS A 1 101 ? 20.703 12.017 26.854 1.00 34.16 101 CYS A N 1
ATOM 801 C CA . CYS A 1 101 ? 19.671 12.922 27.325 1.00 34.16 101 CYS A CA 1
ATOM 802 C C . CYS A 1 101 ? 20.110 14.381 27.083 1.00 34.16 101 CYS A C 1
ATOM 804 O O . CYS A 1 101 ? 21.255 14.729 27.351 1.00 34.16 101 CYS A O 1
ATOM 806 N N . ARG A 1 102 ? 19.172 15.213 26.609 1.00 39.03 102 ARG A N 1
ATOM 807 C CA . ARG A 1 102 ? 19.144 16.686 26.711 1.00 39.03 102 ARG A CA 1
ATOM 808 C C . ARG A 1 102 ? 20.432 17.454 26.355 1.00 39.03 102 ARG A C 1
ATOM 810 O O . ARG A 1 102 ? 21.304 17.659 27.191 1.00 39.03 102 ARG A O 1
ATOM 817 N N . ARG A 1 103 ? 20.430 18.119 25.196 1.00 35.41 103 ARG A N 1
ATOM 818 C CA . ARG A 1 103 ? 20.969 19.490 25.118 1.00 35.41 103 ARG A CA 1
ATOM 819 C C . ARG A 1 103 ? 19.803 20.458 24.981 1.00 35.41 103 ARG A C 1
ATOM 821 O O . ARG A 1 103 ? 19.179 20.526 23.927 1.00 35.41 103 ARG A O 1
ATOM 828 N N . GLU A 1 104 ? 19.496 21.161 26.067 1.00 32.69 104 GLU A N 1
ATOM 829 C CA . GLU A 1 104 ? 18.727 22.404 25.998 1.00 32.69 104 GLU A CA 1
ATOM 830 C C . GLU A 1 104 ? 19.501 23.454 25.176 1.00 32.69 104 GLU A C 1
ATOM 832 O O . GLU A 1 104 ? 20.734 23.477 25.237 1.00 32.69 104 GLU A O 1
ATOM 837 N N . PRO A 1 105 ? 18.826 24.345 24.429 1.00 38.56 105 PRO A N 1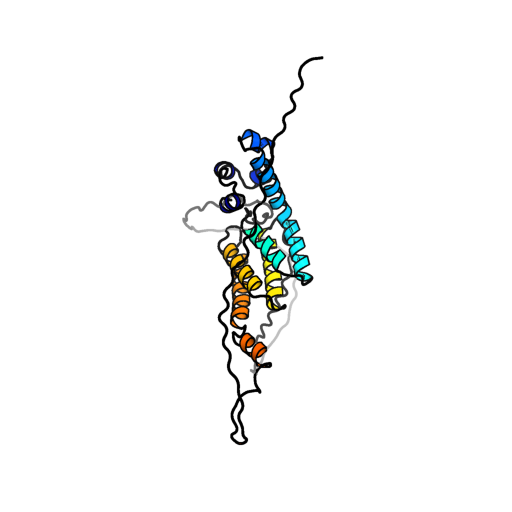
ATOM 838 C CA . PRO A 1 105 ? 19.470 25.495 23.807 1.00 38.56 105 PRO A CA 1
ATOM 839 C C . PRO A 1 105 ? 19.640 26.611 24.851 1.00 38.56 105 PRO A C 1
ATOM 841 O O . PRO A 1 105 ? 18.711 27.377 25.100 1.00 38.56 105 PRO A O 1
ATOM 844 N N . GLN A 1 106 ? 20.816 26.716 25.477 1.00 34.47 106 GLN A N 1
ATOM 845 C CA . GLN A 1 106 ? 21.168 27.889 26.288 1.00 34.47 106 GLN A CA 1
ATOM 846 C C . GLN A 1 106 ? 21.750 29.016 25.416 1.00 34.47 106 GLN A C 1
ATOM 848 O O . GLN A 1 106 ? 22.572 28.789 24.530 1.00 34.47 106 GLN A O 1
ATOM 853 N N . ALA A 1 107 ? 21.261 30.229 25.681 1.00 38.19 107 ALA A N 1
ATOM 854 C CA . ALA A 1 107 ? 21.540 31.493 25.002 1.00 38.19 107 ALA A CA 1
ATOM 855 C C . ALA A 1 107 ? 23.008 31.981 25.139 1.00 38.19 107 ALA A C 1
ATOM 857 O O . ALA A 1 107 ? 23.710 31.548 26.052 1.00 38.19 107 ALA A O 1
ATOM 858 N N . PRO A 1 108 ? 23.477 32.911 24.277 1.00 47.25 108 PRO A N 1
ATOM 859 C CA . PRO A 1 108 ? 24.880 33.330 24.219 1.00 47.25 108 PRO A CA 1
ATOM 860 C C . PRO A 1 108 ? 25.189 34.551 25.107 1.00 47.25 108 PRO A C 1
ATOM 862 O O . PRO A 1 108 ? 24.459 35.539 25.052 1.00 47.25 108 PRO A O 1
ATOM 865 N N . HIS A 1 109 ? 26.283 34.505 25.882 1.00 34.25 109 HIS A N 1
ATOM 866 C CA . HIS A 1 109 ? 27.053 35.650 26.430 1.00 34.25 109 HIS A CA 1
ATOM 867 C C . HIS A 1 109 ? 28.322 35.138 27.177 1.00 34.25 109 HIS A C 1
ATOM 869 O O . HIS A 1 109 ? 28.365 33.960 27.518 1.00 34.25 109 HIS A O 1
ATOM 875 N N . PRO A 1 110 ? 29.348 35.970 27.470 1.00 43.47 110 PRO A N 1
ATOM 876 C CA . PRO A 1 110 ? 30.422 36.440 26.577 1.00 43.47 110 PRO A CA 1
ATOM 877 C C . PRO A 1 110 ? 31.848 36.102 27.131 1.00 43.47 110 PRO A C 1
ATOM 879 O O . PRO A 1 110 ? 31.951 35.477 28.185 1.00 43.47 110 PRO A O 1
ATOM 882 N N . PRO A 1 111 ? 32.962 36.468 26.449 1.00 54.72 111 PRO A N 1
ATOM 883 C CA . PRO A 1 111 ? 34.319 36.015 26.792 1.00 54.72 111 PRO A CA 1
ATOM 884 C C . PRO A 1 111 ? 35.103 37.008 27.679 1.00 54.72 111 PRO A C 1
ATOM 886 O O . PRO A 1 111 ? 34.974 38.212 27.494 1.00 54.72 111 PRO A O 1
ATOM 889 N N . SER A 1 112 ? 35.965 36.500 28.573 1.00 33.94 112 SER A N 1
ATOM 890 C CA . SER A 1 112 ? 37.042 37.234 29.286 1.00 33.94 112 SER A CA 1
ATOM 891 C C . SER A 1 112 ? 38.090 36.214 29.781 1.00 33.94 112 SER A C 1
ATOM 893 O O . SER A 1 112 ? 37.694 35.223 30.383 1.00 33.94 112 SER A O 1
ATOM 895 N N . LEU A 1 113 ? 39.365 36.215 29.356 1.00 38.75 113 LEU A N 1
ATOM 896 C CA . LEU A 1 113 ? 40.524 37.113 29.597 1.00 38.75 113 LEU A CA 1
ATOM 897 C C . LEU A 1 113 ? 41.367 36.751 30.847 1.00 38.75 113 LEU A C 1
ATOM 899 O O . LEU A 1 113 ? 40.883 36.898 31.961 1.00 38.75 113 LEU A O 1
ATOM 903 N N . MET A 1 114 ? 42.652 36.418 30.597 1.00 36.50 114 MET A N 1
ATOM 904 C CA . MET A 1 114 ? 43.821 36.298 31.513 1.00 36.50 114 MET A CA 1
ATOM 905 C C . MET A 1 114 ? 43.761 35.202 32.599 1.00 36.50 114 MET A C 1
ATOM 907 O O . MET A 1 114 ? 42.698 34.897 33.106 1.00 36.50 114 MET A O 1
ATOM 911 N N . GLY A 1 115 ? 44.831 34.526 33.035 1.00 34.56 115 GLY A N 1
ATOM 912 C CA . GLY A 1 115 ? 46.294 34.701 33.006 1.00 34.56 115 GLY A CA 1
ATOM 913 C C . GLY A 1 115 ? 46.936 33.572 33.872 1.00 34.56 115 GLY A C 1
ATOM 914 O O . GLY A 1 115 ? 46.236 32.601 34.132 1.00 34.56 115 GLY A O 1
ATOM 915 N N . PRO A 1 116 ? 48.214 33.635 34.307 1.00 56.91 116 PRO A N 1
ATOM 916 C CA . PRO A 1 116 ? 49.237 32.606 34.030 1.00 56.91 116 PRO A CA 1
ATOM 917 C C . PRO A 1 116 ? 49.786 31.808 35.251 1.00 56.91 116 PRO A C 1
ATOM 919 O O . PRO A 1 116 ? 49.316 31.980 36.367 1.00 56.91 116 PRO A O 1
ATOM 922 N N . GLU A 1 117 ? 50.845 31.010 34.993 1.00 30.98 117 GLU A N 1
ATOM 923 C CA . GLU A 1 117 ? 51.827 30.389 35.931 1.00 30.98 117 GLU A CA 1
ATOM 924 C C . GLU A 1 117 ? 51.419 29.037 36.572 1.00 30.98 117 GLU A C 1
ATOM 926 O O . GLU A 1 117 ? 50.275 28.844 36.947 1.00 30.98 117 GLU A O 1
ATOM 931 N N . GLY A 1 118 ? 52.261 28.004 36.726 1.00 30.69 118 GLY A N 1
ATOM 932 C CA . GLY A 1 118 ? 53.695 27.807 36.504 1.00 30.69 118 GLY A CA 1
ATOM 933 C C . GLY A 1 118 ? 54.110 26.346 36.823 1.00 30.69 118 GLY A C 1
ATOM 934 O O . GLY A 1 118 ? 53.260 25.496 37.070 1.00 30.69 118 GLY A O 1
ATOM 935 N N . GLN A 1 119 ? 55.430 26.109 36.856 1.00 34.97 119 GLN A N 1
ATOM 936 C CA . GLN A 1 119 ? 56.182 24.922 37.333 1.00 34.97 119 GLN A CA 1
ATOM 937 C C . GLN A 1 119 ? 56.461 23.725 36.378 1.00 34.97 119 GLN A C 1
ATOM 939 O O . GLN A 1 119 ? 55.702 22.769 36.263 1.00 34.97 119 GLN A O 1
ATOM 944 N N . SER A 1 120 ? 57.673 23.753 35.802 1.00 36.41 120 SER A N 1
ATOM 945 C CA . SER A 1 120 ? 58.594 22.604 35.597 1.00 36.41 120 SER A CA 1
ATOM 946 C C . SER A 1 120 ? 59.382 22.333 36.916 1.00 36.41 120 SER A C 1
ATOM 948 O O . SER A 1 120 ? 59.246 23.188 37.800 1.00 36.41 120 SER A O 1
ATOM 950 N N . PRO A 1 121 ? 60.218 21.267 37.114 1.00 52.25 121 PRO A N 1
ATOM 951 C CA . PRO A 1 121 ? 61.321 20.869 36.207 1.00 52.25 121 PRO A CA 1
ATOM 952 C C . PRO A 1 121 ? 61.791 19.378 36.175 1.00 52.25 121 PRO A C 1
ATOM 954 O O . PRO A 1 121 ? 61.325 18.542 36.940 1.00 52.25 121 PRO A O 1
ATOM 957 N N . ASP A 1 122 ? 62.763 19.152 35.268 1.00 36.44 122 ASP A N 1
ATOM 958 C CA . ASP A 1 122 ? 63.875 18.167 35.186 1.00 36.44 122 ASP A CA 1
ATOM 959 C C . ASP A 1 122 ? 63.629 16.638 35.226 1.00 36.44 122 ASP A C 1
ATOM 961 O O . ASP A 1 122 ? 62.921 16.123 36.077 1.00 36.44 122 ASP A O 1
ATOM 965 N N . GLY A 1 123 ? 64.261 15.795 34.396 1.00 35.19 123 GLY A N 1
ATOM 966 C CA . GLY A 1 123 ? 65.308 15.993 33.387 1.00 35.19 123 GLY A CA 1
ATOM 967 C C . GLY A 1 123 ? 65.936 14.645 32.960 1.00 35.19 123 GLY A C 1
ATOM 968 O O . GLY A 1 123 ? 65.698 13.621 33.604 1.00 35.19 123 GLY A O 1
ATOM 969 N N . LYS A 1 124 ? 66.788 14.707 31.919 1.00 34.69 124 LYS A N 1
ATOM 970 C CA . LYS A 1 124 ? 67.890 13.787 31.531 1.00 34.69 124 LYS A CA 1
ATOM 971 C C . LYS A 1 124 ? 67.767 12.955 30.233 1.00 34.69 124 LYS A C 1
ATOM 973 O O . LYS A 1 124 ? 67.319 11.815 30.221 1.00 34.69 124 LYS A O 1
ATOM 978 N N . ASP A 1 125 ? 68.227 13.597 29.154 1.00 32.53 125 ASP A N 1
ATOM 979 C CA . ASP A 1 125 ? 69.356 13.237 28.270 1.00 32.53 125 ASP A CA 1
ATOM 980 C C . ASP A 1 125 ? 69.535 11.794 27.760 1.00 32.53 125 ASP A C 1
ATOM 982 O O . ASP A 1 125 ? 69.814 10.872 28.519 1.00 32.53 125 ASP A O 1
ATOM 986 N N . SER A 1 126 ? 69.598 11.640 26.430 1.00 35.59 126 SER A N 1
ATOM 987 C CA . SER A 1 126 ? 70.900 11.658 25.737 1.00 35.59 126 SER A CA 1
ATOM 988 C C . SER A 1 126 ? 70.750 11.642 24.211 1.00 35.59 126 SER A C 1
ATOM 990 O O . SER A 1 126 ? 70.078 10.794 23.629 1.00 35.59 126 SER A O 1
ATOM 992 N N . ALA A 1 127 ? 71.431 12.595 23.577 1.00 32.81 127 ALA A N 1
ATOM 993 C CA . ALA A 1 127 ? 71.570 12.784 22.140 1.00 32.81 127 ALA A CA 1
ATOM 994 C C . ALA A 1 127 ? 72.934 12.283 21.631 1.00 32.81 127 ALA A C 1
ATOM 996 O O . ALA A 1 127 ? 73.917 12.283 22.370 1.00 32.81 127 ALA A O 1
ATOM 997 N N . SER A 1 128 ? 73.012 11.974 20.335 1.00 31.62 128 SER A N 1
ATOM 998 C CA . SER A 1 128 ? 74.052 12.469 19.407 1.00 31.62 128 SER A CA 1
ATOM 999 C C . SER A 1 128 ? 73.625 12.087 17.979 1.00 31.62 128 SER A C 1
ATOM 1001 O O . SER A 1 128 ? 73.363 10.916 17.733 1.00 31.62 128 SER A O 1
ATOM 1003 N N . ALA A 1 129 ? 73.284 13.013 17.069 1.00 38.81 129 ALA A N 1
ATOM 1004 C CA . ALA A 1 129 ? 74.124 14.035 16.411 1.00 38.81 129 ALA A CA 1
ATOM 1005 C C . ALA A 1 129 ? 75.108 13.366 15.418 1.00 38.81 129 ALA A C 1
ATOM 1007 O O . ALA A 1 129 ? 75.705 12.355 15.751 1.00 38.81 129 ALA A O 1
ATOM 1008 N N . THR A 1 130 ? 75.362 13.807 14.183 1.00 29.41 130 THR A N 1
ATOM 1009 C CA . THR A 1 130 ? 75.028 15.006 13.390 1.00 29.41 130 THR A CA 1
ATOM 1010 C C . THR A 1 130 ? 75.490 14.711 11.950 1.00 29.41 130 THR A C 1
ATOM 1012 O O . THR A 1 130 ? 76.365 13.866 11.773 1.00 29.41 130 THR A O 1
ATOM 1015 N N . GLY A 1 131 ? 75.045 15.482 10.952 1.00 30.36 131 GLY A N 1
ATOM 1016 C CA . GLY A 1 131 ? 75.891 15.746 9.777 1.00 30.36 131 GLY A CA 1
ATOM 1017 C C . GLY A 1 131 ? 75.166 15.876 8.440 1.00 30.36 131 GLY A C 1
ATOM 1018 O O . GLY A 1 131 ? 75.005 14.897 7.725 1.00 30.36 131 GLY A O 1
ATOM 1019 N N . VAL A 1 132 ? 74.798 17.107 8.084 1.00 38.50 132 VAL A N 1
ATOM 1020 C CA . VAL A 1 132 ? 74.548 17.565 6.698 1.00 38.50 132 VAL A CA 1
ATOM 1021 C C . VAL A 1 132 ? 75.855 18.211 6.192 1.00 38.50 132 VAL A C 1
ATOM 1023 O O . VAL A 1 132 ? 76.652 18.632 7.038 1.00 38.50 132 VAL A O 1
ATOM 1026 N N . PRO A 1 133 ? 76.105 18.346 4.871 1.00 48.12 133 PRO A N 1
ATOM 1027 C CA . PRO A 1 133 ? 75.751 19.627 4.224 1.00 48.12 133 PRO A CA 1
ATOM 1028 C C . PRO A 1 133 ? 75.391 19.575 2.706 1.00 48.12 133 PRO A C 1
ATOM 1030 O O . PRO A 1 133 ? 75.744 18.638 2.005 1.00 48.12 133 PRO A O 1
ATOM 1033 N N . ALA A 1 134 ? 74.750 20.668 2.240 1.00 31.88 134 ALA A N 1
ATOM 1034 C CA . ALA A 1 134 ? 74.952 21.406 0.963 1.00 31.88 134 ALA A CA 1
ATOM 1035 C C . ALA A 1 134 ? 74.610 20.735 -0.408 1.00 31.88 134 ALA A C 1
ATOM 1037 O O . ALA A 1 134 ? 75.213 19.743 -0.779 1.00 31.88 134 ALA A O 1
ATOM 1038 N N . THR A 1 135 ? 73.571 21.138 -1.173 1.00 29.50 135 THR A N 1
ATOM 1039 C CA . THR A 1 135 ? 73.331 22.301 -2.097 1.00 29.50 135 THR A CA 1
ATOM 1040 C C . THR A 1 135 ? 73.441 21.972 -3.604 1.00 29.50 135 THR A C 1
ATOM 1042 O O . THR A 1 135 ? 74.368 21.287 -4.020 1.00 29.50 135 THR A O 1
ATOM 1045 N N . THR A 1 136 ? 72.577 22.636 -4.404 1.00 31.05 136 THR A N 1
ATOM 1046 C CA . THR A 1 136 ? 72.531 22.787 -5.893 1.00 31.05 136 THR A CA 1
ATOM 1047 C C . THR A 1 136 ? 71.948 21.590 -6.670 1.00 31.05 136 THR A C 1
ATOM 1049 O O . THR A 1 136 ? 72.206 20.459 -6.300 1.00 31.05 136 THR A O 1
ATOM 1052 N N . SER A 1 137 ? 71.183 21.673 -7.769 1.00 35.38 137 SER A N 1
ATOM 1053 C CA . SER A 1 137 ? 70.362 22.674 -8.483 1.00 35.38 137 SER A CA 1
ATOM 1054 C C . SER A 1 137 ? 69.776 21.970 -9.740 1.00 35.38 137 SER A C 1
ATOM 1056 O O . SER A 1 137 ? 70.403 21.035 -10.223 1.00 35.38 137 SER A O 1
ATOM 1058 N N . ALA A 1 138 ? 68.679 22.498 -10.312 1.00 32.06 138 ALA A N 1
ATOM 1059 C CA . ALA A 1 138 ? 68.183 22.326 -11.702 1.00 32.06 138 ALA A CA 1
ATOM 1060 C C . ALA A 1 138 ? 67.201 21.172 -12.066 1.00 32.06 138 ALA A C 1
ATOM 1062 O O . ALA A 1 138 ? 67.590 20.033 -12.280 1.00 32.06 138 ALA A O 1
ATOM 1063 N N . GLY A 1 139 ? 65.924 21.553 -12.262 1.00 28.80 139 GLY A N 1
ATOM 1064 C CA . GLY A 1 139 ? 65.230 21.555 -13.568 1.00 28.80 139 GLY A CA 1
ATOM 1065 C C . GLY A 1 139 ? 64.636 20.258 -14.151 1.00 28.80 139 GLY A C 1
ATOM 1066 O O . GLY A 1 139 ? 65.380 19.411 -14.621 1.00 28.80 139 GLY A O 1
ATOM 1067 N N . ALA A 1 140 ? 63.298 20.186 -14.271 1.00 35.47 140 ALA A N 1
ATOM 1068 C CA . ALA A 1 140 ? 62.551 20.055 -15.544 1.00 35.47 140 ALA A CA 1
ATOM 1069 C C . ALA A 1 140 ? 61.058 19.714 -15.316 1.00 35.47 140 ALA A C 1
ATOM 1071 O O . ALA A 1 140 ? 60.710 18.812 -14.561 1.00 35.47 140 ALA A O 1
ATOM 1072 N N . SER A 1 141 ? 60.187 20.456 -16.003 1.00 41.00 141 SER A N 1
ATOM 1073 C CA . SER A 1 141 ? 58.727 20.309 -16.048 1.00 41.00 141 SER A CA 1
ATOM 1074 C C . SER A 1 141 ? 58.251 19.248 -17.051 1.00 41.00 141 SER A C 1
ATOM 1076 O O . SER A 1 141 ? 58.886 19.046 -18.082 1.00 41.00 141 SER A O 1
ATOM 1078 N N . GLY A 1 142 ? 57.042 18.718 -16.813 1.00 31.55 142 GLY A N 1
ATOM 1079 C CA . GLY A 1 142 ? 56.179 18.016 -17.784 1.00 31.55 142 GLY A CA 1
ATOM 1080 C C . GLY A 1 142 ? 55.836 16.590 -17.332 1.00 31.55 142 GLY A C 1
ATOM 1081 O O . GLY A 1 142 ? 56.722 15.849 -16.950 1.00 31.55 142 GLY A O 1
ATOM 1082 N N . GLY A 1 143 ? 54.600 16.097 -17.311 1.00 29.97 143 GLY A N 1
ATOM 1083 C CA . GLY A 1 143 ? 53.294 16.613 -17.698 1.00 29.97 143 GLY A CA 1
ATOM 1084 C C . GLY A 1 143 ? 52.254 15.486 -17.539 1.00 29.97 143 GLY A C 1
ATOM 1085 O O . GLY A 1 143 ? 52.609 14.313 -17.519 1.00 29.97 143 GLY A O 1
ATOM 1086 N N . LEU A 1 144 ? 50.979 15.884 -17.479 1.00 32.75 144 LEU A N 1
ATOM 1087 C CA . LEU A 1 144 ? 49.758 15.096 -17.729 1.00 32.75 144 LEU A CA 1
ATOM 1088 C C . LEU A 1 144 ? 49.286 14.083 -16.660 1.00 32.75 144 LEU A C 1
ATOM 1090 O O . LEU A 1 144 ? 49.786 12.973 -16.513 1.00 32.75 144 LEU A O 1
ATOM 1094 N N . GLN A 1 145 ? 48.196 14.481 -15.992 1.00 41.50 145 GLN A N 1
ATOM 1095 C CA . GLN A 1 145 ? 47.232 13.609 -15.314 1.00 41.50 145 GLN A CA 1
ATOM 1096 C C . GLN A 1 145 ? 46.633 12.555 -16.264 1.00 41.50 145 GLN A C 1
ATOM 1098 O O . GLN A 1 145 ? 46.306 12.899 -17.403 1.00 41.50 145 GLN A O 1
ATOM 1103 N N . PRO A 1 146 ? 46.299 11.349 -15.775 1.00 37.09 146 PRO A N 1
ATOM 1104 C CA . PRO A 1 146 ? 45.271 10.515 -16.377 1.00 37.09 146 PRO A CA 1
ATOM 1105 C C . PRO A 1 146 ? 43.895 10.823 -15.777 1.00 37.09 146 PRO A C 1
ATOM 1107 O O . PRO A 1 146 ? 43.690 10.833 -14.564 1.00 37.09 146 PRO A O 1
ATOM 1110 N N . HIS A 1 147 ? 42.955 11.060 -16.684 1.00 30.19 147 HIS A N 1
ATOM 1111 C CA . HIS A 1 147 ? 41.540 11.283 -16.454 1.00 30.19 147 HIS A CA 1
ATOM 1112 C C . HIS A 1 147 ? 40.859 10.216 -15.591 1.00 30.19 147 HIS A C 1
ATOM 1114 O O . HIS A 1 147 ? 41.022 9.012 -15.776 1.00 30.19 147 HIS A O 1
ATOM 1120 N N . GLN A 1 148 ? 39.970 10.728 -14.741 1.00 40.47 148 GLN A N 1
ATOM 1121 C CA . GLN A 1 148 ? 38.805 10.052 -14.193 1.00 40.47 148 GLN A CA 1
ATOM 1122 C C . GLN A 1 148 ? 38.054 9.260 -15.275 1.00 40.47 148 GLN A C 1
ATOM 1124 O O . GLN A 1 148 ? 37.415 9.840 -16.153 1.00 40.47 148 GLN A O 1
ATOM 1129 N N . LEU A 1 149 ? 38.042 7.937 -15.145 1.00 32.75 149 LEU A N 1
ATOM 1130 C CA . LEU A 1 149 ? 36.928 7.119 -15.603 1.00 32.75 149 LEU A CA 1
ATOM 1131 C C . LEU A 1 149 ? 36.168 6.674 -14.358 1.00 32.75 149 LEU A C 1
ATOM 1133 O O . LEU A 1 149 ? 36.533 5.721 -13.675 1.00 32.75 149 LEU A O 1
ATOM 1137 N N . SER A 1 150 ? 35.125 7.444 -14.049 1.00 48.06 150 SER A N 1
ATOM 1138 C CA . SER A 1 150 ? 34.077 7.088 -13.101 1.00 48.06 150 SER A CA 1
ATOM 1139 C C . SER A 1 150 ? 33.323 5.880 -13.660 1.00 48.06 150 SER A C 1
ATOM 1141 O O . SER A 1 150 ? 32.381 6.020 -14.439 1.00 48.06 150 SER A O 1
ATOM 1143 N N . SER A 1 151 ? 33.807 4.685 -13.324 1.00 30.47 151 SER A N 1
ATOM 1144 C CA . SER A 1 151 ? 33.091 3.431 -13.527 1.00 30.47 151 SER A CA 1
ATOM 1145 C C . SER A 1 151 ? 32.230 3.203 -12.292 1.00 30.47 151 SER A C 1
ATOM 1147 O O . SER A 1 151 ? 32.736 2.967 -11.196 1.00 30.47 151 SER A O 1
ATOM 1149 N N . CYS A 1 152 ? 30.923 3.363 -12.464 1.00 38.12 152 CYS A N 1
ATOM 1150 C CA . CYS A 1 152 ? 29.906 3.145 -11.449 1.00 38.12 152 CYS A CA 1
ATOM 1151 C C . CYS A 1 152 ? 29.776 1.652 -11.121 1.00 38.12 152 CYS A C 1
ATOM 1153 O O . CYS A 1 152 ? 28.850 0.983 -11.573 1.00 38.12 152 CYS A O 1
ATOM 1155 N N . ASP A 1 153 ? 30.685 1.143 -10.295 1.00 39.56 153 ASP A N 1
ATOM 1156 C CA . ASP A 1 153 ? 30.470 -0.121 -9.603 1.00 39.56 153 ASP A CA 1
ATOM 1157 C C . ASP A 1 153 ? 29.605 0.145 -8.365 1.00 39.56 153 ASP A C 1
ATOM 1159 O O . ASP A 1 153 ? 30.058 0.580 -7.306 1.00 39.56 153 ASP A O 1
ATOM 1163 N N . GLY A 1 154 ? 28.298 0.029 -8.577 1.00 38.66 154 GLY A N 1
ATOM 1164 C CA . GLY A 1 154 ? 27.282 0.039 -7.538 1.00 38.66 154 GLY A CA 1
ATOM 1165 C C . GLY A 1 154 ? 26.684 -1.350 -7.405 1.00 38.66 154 GLY A C 1
ATOM 1166 O O . GLY A 1 154 ? 25.472 -1.501 -7.562 1.00 38.66 154 GLY A O 1
ATOM 1167 N N . GLU A 1 155 ? 27.521 -2.361 -7.163 1.00 38.22 155 GLU A N 1
ATOM 1168 C CA . GLU A 1 155 ? 27.078 -3.647 -6.630 1.00 38.22 155 GLU A CA 1
ATOM 1169 C C . GLU A 1 155 ? 26.459 -3.367 -5.253 1.00 38.22 155 GLU A C 1
ATOM 1171 O O . GLU A 1 155 ? 27.129 -3.162 -4.240 1.00 38.22 155 GLU A O 1
ATOM 1176 N N . LEU A 1 156 ? 25.138 -3.167 -5.259 1.00 44.69 156 LEU A N 1
ATOM 1177 C CA . LEU A 1 156 ? 24.351 -2.898 -4.069 1.00 44.69 156 LEU A CA 1
ATOM 1178 C C . LEU A 1 156 ? 24.387 -4.148 -3.202 1.00 44.69 156 LEU A C 1
ATOM 1180 O O . LEU A 1 156 ? 23.500 -4.997 -3.303 1.00 44.69 156 LEU A O 1
ATOM 1184 N N . ALA A 1 157 ? 25.375 -4.190 -2.311 1.00 37.50 157 ALA A N 1
ATOM 1185 C CA . ALA A 1 157 ? 25.390 -5.050 -1.149 1.00 37.50 157 ALA A CA 1
ATOM 1186 C C . ALA A 1 157 ? 23.997 -5.003 -0.511 1.00 37.50 157 ALA A C 1
ATOM 1188 O O . ALA A 1 157 ? 23.551 -3.996 0.054 1.00 37.50 157 ALA A O 1
ATOM 1189 N N . VAL A 1 158 ? 23.267 -6.100 -0.689 1.00 53.22 158 VAL A N 1
ATOM 1190 C CA . VAL A 1 158 ? 21.943 -6.316 -0.133 1.00 53.22 158 VAL A CA 1
ATOM 1191 C C . VAL A 1 158 ? 22.142 -6.485 1.366 1.00 53.22 158 VAL A C 1
ATOM 1193 O O . VAL A 1 158 ? 22.249 -7.601 1.865 1.00 53.22 158 VAL A O 1
ATOM 1196 N N . ALA A 1 159 ? 22.218 -5.373 2.099 1.00 50.94 159 ALA A N 1
ATOM 1197 C CA . ALA A 1 159 ? 22.167 -5.420 3.549 1.00 50.94 159 ALA A CA 1
ATOM 1198 C C . ALA A 1 159 ? 20.914 -6.230 3.948 1.00 50.94 159 ALA A C 1
ATOM 1200 O O . ALA A 1 159 ? 19.829 -5.990 3.382 1.00 50.94 159 ALA A O 1
ATOM 1201 N N . PRO A 1 160 ? 21.033 -7.218 4.854 1.00 54.84 160 PRO A N 1
ATOM 1202 C CA . PRO A 1 160 ? 19.878 -7.912 5.398 1.00 54.84 160 PRO A CA 1
ATOM 1203 C C . PRO A 1 160 ? 18.951 -6.859 5.998 1.00 54.84 160 PRO A C 1
ATOM 1205 O O . PRO A 1 160 ? 19.332 -6.141 6.921 1.00 54.84 160 PRO A O 1
ATOM 1208 N N . LEU A 1 161 ? 17.762 -6.692 5.414 1.00 60.78 161 LEU A N 1
ATOM 1209 C CA . LEU A 1 161 ? 16.785 -5.783 5.992 1.00 60.78 161 LEU A CA 1
ATOM 1210 C C . LEU A 1 161 ? 16.363 -6.373 7.341 1.00 60.78 161 LEU A C 1
ATOM 1212 O O . LEU A 1 161 ? 16.067 -7.569 7.396 1.00 60.78 161 LEU A O 1
ATOM 1216 N N . PRO A 1 162 ? 16.334 -5.567 8.409 1.00 63.16 162 PRO A N 1
ATOM 1217 C CA . PRO A 1 162 ? 15.934 -6.047 9.717 1.00 63.16 162 PRO A CA 1
ATOM 1218 C C . PRO A 1 162 ? 14.494 -6.565 9.669 1.00 63.16 162 PRO A C 1
ATOM 1220 O O . PRO A 1 162 ? 13.604 -5.973 9.045 1.00 63.16 162 PRO A O 1
ATOM 1223 N N . GLU A 1 163 ? 14.275 -7.704 10.320 1.00 58.12 163 GLU A N 1
ATOM 1224 C CA . GLU A 1 163 ? 12.964 -8.326 10.458 1.00 58.12 163 GLU A CA 1
ATOM 1225 C C . GLU A 1 163 ? 12.021 -7.343 11.168 1.00 58.12 163 GLU A C 1
ATOM 1227 O O . GLU A 1 163 ? 12.252 -6.953 12.308 1.00 58.12 163 GLU A O 1
ATOM 1232 N N . GLY A 1 164 ? 11.014 -6.835 10.450 1.00 69.06 164 GLY A N 1
ATOM 1233 C CA . GLY A 1 164 ? 10.196 -5.704 10.913 1.00 69.06 164 GLY A CA 1
ATOM 1234 C C . GLY A 1 164 ? 10.018 -4.589 9.882 1.00 69.06 164 GLY A C 1
ATOM 1235 O O . GLY A 1 164 ? 8.960 -3.960 9.860 1.00 69.06 164 GLY A O 1
ATOM 1236 N N . ASP A 1 165 ? 10.987 -4.382 8.980 1.00 87.56 165 ASP A N 1
ATOM 1237 C CA . ASP A 1 165 ? 10.908 -3.342 7.939 1.00 87.56 165 ASP A CA 1
ATOM 1238 C C . ASP A 1 165 ? 10.013 -3.777 6.766 1.00 87.56 165 ASP A C 1
ATOM 1240 O O . ASP A 1 165 ? 10.474 -4.183 5.694 1.00 87.56 165 ASP A O 1
ATOM 1244 N N . LEU A 1 166 ? 8.697 -3.724 6.987 1.00 93.06 166 LEU A N 1
ATOM 1245 C CA . LEU A 1 166 ? 7.708 -4.039 5.959 1.00 93.06 166 LEU A CA 1
ATOM 1246 C C . LEU A 1 166 ? 7.803 -3.088 4.744 1.00 93.06 166 LEU A C 1
ATOM 1248 O O . LEU A 1 166 ? 7.816 -3.603 3.625 1.00 93.06 166 LEU A O 1
ATOM 1252 N N . PRO A 1 167 ? 7.919 -1.747 4.898 1.00 94.88 167 PRO A N 1
ATOM 1253 C CA . PRO A 1 167 ? 8.139 -0.841 3.763 1.00 94.88 167 PRO A CA 1
ATOM 1254 C C . PRO A 1 167 ? 9.406 -1.160 2.958 1.00 94.88 167 PRO A C 1
ATOM 1256 O O . PRO A 1 167 ? 9.384 -1.119 1.724 1.00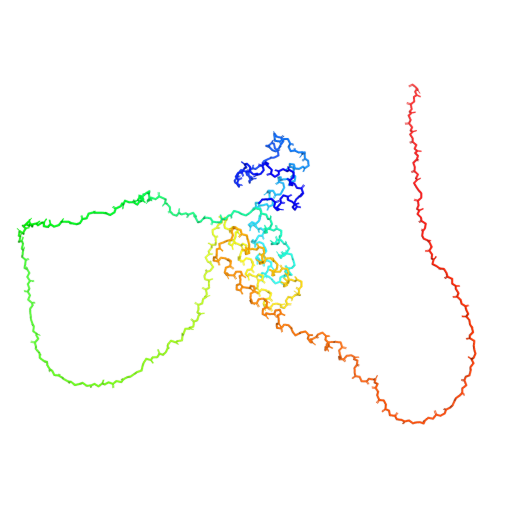 94.88 167 PRO A O 1
ATOM 1259 N N . GLY A 1 168 ? 10.508 -1.511 3.626 1.00 94.75 168 GLY A N 1
ATOM 1260 C CA . GLY A 1 168 ? 11.757 -1.897 2.972 1.00 94.75 168 GLY A CA 1
ATOM 1261 C C . GLY A 1 168 ? 11.634 -3.196 2.184 1.00 94.75 168 GLY A C 1
ATOM 1262 O O . GLY A 1 168 ? 12.020 -3.232 1.013 1.00 94.75 168 GLY A O 1
ATOM 1263 N N . GLN A 1 169 ? 11.042 -4.238 2.779 1.00 95.44 169 GLN A N 1
ATOM 1264 C CA . GLN A 1 169 ? 10.774 -5.505 2.084 1.00 95.44 169 GLN A CA 1
ATOM 1265 C C . GLN A 1 169 ? 9.835 -5.294 0.891 1.00 95.44 169 GLN A C 1
ATOM 1267 O O . GLN A 1 169 ? 10.114 -5.769 -0.207 1.00 95.44 169 GLN A O 1
ATOM 1272 N N . PHE A 1 170 ? 8.775 -4.502 1.065 1.00 97.56 170 PHE A N 1
ATOM 1273 C CA . PHE A 1 170 ? 7.860 -4.148 -0.019 1.00 97.56 170 PHE A CA 1
ATOM 1274 C C . PHE A 1 170 ? 8.601 -3.442 -1.162 1.00 97.56 170 PHE A C 1
ATOM 1276 O O . PHE A 1 170 ? 8.454 -3.805 -2.329 1.00 97.56 170 PHE A O 1
ATOM 1283 N N . THR A 1 171 ? 9.452 -2.464 -0.831 1.00 97.12 171 THR A N 1
ATOM 1284 C CA . THR A 1 171 ? 10.267 -1.736 -1.816 1.00 97.12 171 THR A CA 1
ATOM 1285 C C . THR A 1 171 ? 11.242 -2.669 -2.541 1.00 97.12 171 THR A C 1
ATOM 1287 O O . THR A 1 171 ? 11.456 -2.512 -3.742 1.00 97.12 171 THR A O 1
ATOM 1290 N N . ARG A 1 172 ? 11.808 -3.669 -1.851 1.00 96.06 172 ARG A N 1
ATOM 1291 C CA . ARG A 1 172 ? 12.670 -4.688 -2.469 1.00 96.06 172 ARG A CA 1
ATOM 1292 C C . ARG A 1 172 ? 11.906 -5.508 -3.507 1.00 96.06 172 ARG A C 1
ATOM 1294 O O . ARG A 1 172 ? 12.366 -5.596 -4.644 1.00 96.06 172 ARG A O 1
ATOM 1301 N N . VAL A 1 173 ? 10.727 -6.027 -3.153 1.00 97.50 173 VAL A N 1
ATOM 1302 C CA . VAL A 1 173 ? 9.865 -6.778 -4.085 1.00 97.50 173 VAL A CA 1
ATOM 1303 C C . VAL A 1 173 ? 9.471 -5.907 -5.283 1.00 97.50 173 VAL A C 1
ATOM 1305 O O . VAL A 1 173 ? 9.600 -6.346 -6.423 1.00 97.50 173 VAL A O 1
ATOM 1308 N N . MET A 1 174 ? 9.102 -4.640 -5.059 1.00 97.81 174 MET A N 1
ATOM 1309 C CA . MET A 1 174 ? 8.822 -3.674 -6.135 1.00 97.81 174 MET A CA 1
ATOM 1310 C C . MET A 1 174 ? 9.995 -3.491 -7.106 1.00 97.81 174 MET A C 1
ATOM 1312 O O . MET A 1 174 ? 9.771 -3.317 -8.306 1.00 97.81 174 MET A O 1
ATOM 1316 N N . GLY A 1 175 ? 11.232 -3.537 -6.608 1.00 96.88 175 GLY A N 1
ATOM 1317 C CA . GLY A 1 175 ? 12.435 -3.497 -7.438 1.00 96.88 175 GLY A CA 1
ATOM 1318 C C . GLY A 1 175 ? 12.590 -4.747 -8.304 1.00 96.88 175 GLY A C 1
ATOM 1319 O O . GLY A 1 175 ? 12.903 -4.632 -9.485 1.00 96.88 175 GLY A O 1
ATOM 1320 N N . LYS A 1 176 ? 12.294 -5.935 -7.758 1.00 96.00 176 LYS A N 1
ATOM 1321 C CA . LYS A 1 176 ? 12.315 -7.195 -8.524 1.00 96.00 176 LYS A CA 1
ATOM 1322 C C . LYS A 1 176 ? 11.249 -7.217 -9.615 1.00 96.00 176 LYS A C 1
ATOM 1324 O O . LYS A 1 176 ? 11.551 -7.603 -10.741 1.00 96.00 176 LYS A O 1
ATOM 1329 N N . VAL A 1 177 ? 10.039 -6.734 -9.310 1.00 96.50 177 VAL A N 1
ATOM 1330 C CA . VAL A 1 177 ? 8.987 -6.545 -10.321 1.00 96.50 177 VAL A CA 1
ATOM 1331 C C . VAL A 1 177 ? 9.474 -5.596 -11.415 1.00 96.50 177 VAL A C 1
ATOM 1333 O O . VAL A 1 177 ? 9.330 -5.926 -12.584 1.00 96.50 177 VAL A O 1
ATOM 1336 N N . CYS A 1 178 ? 10.109 -4.467 -11.064 1.00 95.44 178 CYS A N 1
ATOM 1337 C CA . CYS A 1 178 ? 10.695 -3.552 -12.051 1.00 95.44 178 CYS A CA 1
ATOM 1338 C C . CYS A 1 178 ? 11.657 -4.290 -12.984 1.00 95.44 178 CYS A C 1
ATOM 1340 O O . CYS A 1 178 ? 11.447 -4.291 -14.190 1.00 95.44 178 CYS A O 1
ATOM 1342 N N . THR A 1 179 ? 12.665 -4.976 -12.438 1.00 93.75 179 THR A N 1
ATOM 1343 C CA . THR A 1 179 ? 13.642 -5.721 -13.242 1.00 93.75 179 THR A CA 1
ATOM 1344 C C . THR A 1 179 ? 12.967 -6.740 -14.158 1.00 93.75 179 THR A C 1
ATOM 1346 O O . THR A 1 179 ? 13.282 -6.771 -15.344 1.00 93.75 179 THR A O 1
ATOM 1349 N N . GLN A 1 180 ? 11.994 -7.508 -13.658 1.00 92.69 180 GLN A N 1
ATOM 1350 C CA . GLN A 1 180 ? 11.239 -8.446 -14.495 1.00 92.69 180 GLN A CA 1
ATOM 1351 C C . GLN A 1 180 ? 10.457 -7.741 -15.612 1.00 92.69 180 GLN A C 1
ATOM 1353 O O . GLN A 1 180 ? 10.475 -8.194 -16.754 1.00 92.69 180 GLN A O 1
ATOM 1358 N N . LEU A 1 181 ? 9.827 -6.596 -15.332 1.00 92.31 181 LEU A N 1
ATOM 1359 C CA . LEU A 1 181 ? 9.166 -5.785 -16.358 1.00 92.31 181 LEU A CA 1
ATOM 1360 C C . LEU A 1 181 ? 10.165 -5.243 -17.399 1.00 92.31 181 LEU A C 1
ATOM 1362 O O . LEU A 1 181 ? 9.814 -5.085 -18.565 1.00 92.31 181 LEU A O 1
ATOM 1366 N N . LEU A 1 182 ? 11.401 -4.936 -16.998 1.00 90.12 182 LEU A N 1
ATOM 1367 C CA . LEU A 1 182 ? 12.416 -4.424 -17.920 1.00 90.12 182 LEU A CA 1
ATOM 1368 C C . LEU A 1 182 ? 12.988 -5.521 -18.835 1.00 90.12 182 LEU A C 1
ATOM 1370 O O . LEU A 1 182 ? 13.331 -5.234 -19.981 1.00 90.12 182 LEU A O 1
ATOM 1374 N N . VAL A 1 183 ? 13.098 -6.757 -18.337 1.00 88.31 183 VAL A N 1
ATOM 1375 C CA . VAL A 1 183 ? 13.788 -7.863 -19.025 1.00 88.31 183 VAL A CA 1
ATOM 1376 C C . VAL A 1 183 ? 12.825 -8.753 -19.820 1.00 88.31 183 VAL A C 1
ATOM 1378 O O . VAL A 1 183 ? 13.144 -9.156 -20.938 1.00 88.31 183 VAL A O 1
ATOM 1381 N N . SER A 1 184 ? 11.629 -9.024 -19.296 1.00 81.81 184 SER A N 1
ATOM 1382 C CA . SER A 1 184 ? 10.784 -10.140 -19.755 1.00 81.81 184 SER A CA 1
ATOM 1383 C C . SER A 1 184 ? 9.657 -9.737 -20.718 1.00 81.81 184 SER A C 1
ATOM 1385 O O . SER A 1 184 ? 8.793 -10.555 -21.009 1.00 81.81 184 SER A O 1
ATOM 1387 N N . ARG A 1 185 ? 9.658 -8.492 -21.230 1.00 70.38 185 ARG A N 1
ATOM 1388 C CA . ARG A 1 185 ? 8.598 -7.905 -22.088 1.00 70.38 185 ARG A CA 1
ATOM 1389 C C . ARG A 1 185 ? 7.178 -8.150 -21.539 1.00 70.38 185 ARG A C 1
ATOM 1391 O O . ARG A 1 185 ? 6.433 -8.959 -22.082 1.00 70.38 185 ARG A O 1
ATOM 1398 N N . PRO A 1 186 ? 6.794 -7.446 -20.471 1.00 72.94 186 PRO A N 1
ATOM 1399 C CA . PRO A 1 186 ? 5.513 -7.641 -19.812 1.00 72.94 186 PRO A CA 1
ATOM 1400 C C . PRO A 1 186 ? 4.344 -7.077 -20.619 1.00 72.94 186 PRO A C 1
ATOM 1402 O O . PRO A 1 186 ? 4.494 -6.124 -21.384 1.00 72.94 186 PRO A O 1
ATOM 1405 N N . ASP A 1 187 ? 3.159 -7.619 -20.355 1.00 82.94 187 ASP A N 1
ATOM 1406 C CA . ASP A 1 187 ? 1.900 -7.104 -20.889 1.00 82.94 187 ASP A CA 1
ATOM 1407 C C . ASP A 1 187 ? 1.610 -5.669 -20.408 1.00 82.94 187 ASP A C 1
ATOM 1409 O O . ASP A 1 187 ? 1.979 -5.267 -19.297 1.00 82.94 187 ASP A O 1
ATOM 1413 N N . GLU A 1 188 ? 0.878 -4.901 -21.220 1.00 89.31 188 GLU A N 1
ATOM 1414 C CA . GLU A 1 188 ? 0.472 -3.517 -20.921 1.00 89.31 188 GLU A CA 1
ATOM 1415 C C . GLU A 1 188 ? -0.315 -3.392 -19.603 1.00 89.31 188 GLU A C 1
ATOM 1417 O O . GLU A 1 188 ? -0.170 -2.404 -18.873 1.00 89.31 188 GLU A O 1
ATOM 1422 N N . GLU A 1 189 ? -1.096 -4.415 -19.247 1.00 92.25 189 GLU A N 1
ATOM 1423 C CA . GLU A 1 189 ? -1.829 -4.477 -17.978 1.00 92.25 189 GLU A CA 1
ATOM 1424 C C . GLU A 1 189 ? -0.887 -4.517 -16.769 1.00 92.25 189 GLU A C 1
ATOM 1426 O O . GLU A 1 189 ? -1.107 -3.805 -15.785 1.00 92.25 189 GLU A O 1
ATOM 1431 N N . ASN A 1 190 ? 0.196 -5.297 -16.848 1.00 93.75 190 ASN A N 1
ATOM 1432 C CA . ASN A 1 190 ? 1.180 -5.415 -15.771 1.00 93.75 190 ASN A CA 1
ATOM 1433 C C . ASN A 1 190 ? 1.955 -4.105 -15.596 1.00 93.75 190 ASN A C 1
ATOM 1435 O O . ASN A 1 190 ? 2.158 -3.657 -14.466 1.00 93.75 190 ASN A O 1
ATOM 1439 N N . ILE A 1 191 ? 2.317 -3.449 -16.706 1.00 94.06 191 ILE A N 1
ATOM 1440 C CA . ILE A 1 191 ? 2.944 -2.119 -16.695 1.00 94.06 191 ILE A CA 1
ATOM 1441 C C . ILE A 1 191 ? 2.013 -1.103 -16.025 1.00 94.06 191 ILE A C 1
ATOM 1443 O O . ILE A 1 191 ? 2.418 -0.402 -15.096 1.00 94.06 191 ILE A O 1
ATOM 1447 N N . SER A 1 192 ? 0.756 -1.044 -16.465 1.00 95.31 192 SER A N 1
ATOM 1448 C CA . SER A 1 192 ? -0.240 -0.113 -15.927 1.00 95.31 192 SER A CA 1
ATOM 1449 C C . SER A 1 192 ? -0.486 -0.352 -14.437 1.00 95.31 192 SER A C 1
ATOM 1451 O O . SER A 1 192 ? -0.472 0.590 -13.643 1.00 95.31 192 SER A O 1
ATOM 1453 N N . SER A 1 193 ? -0.636 -1.619 -14.041 1.00 97.44 193 SER A N 1
ATOM 1454 C CA . SER A 1 193 ? -0.811 -2.032 -12.648 1.00 97.44 193 SER A CA 1
ATOM 1455 C C . SER A 1 193 ? 0.390 -1.643 -11.780 1.00 97.44 193 SER A C 1
ATOM 1457 O O . SER A 1 193 ? 0.207 -1.090 -10.694 1.00 97.44 193 SER A O 1
ATOM 1459 N N . TYR A 1 194 ? 1.617 -1.847 -12.267 1.00 97.75 194 TYR A N 1
ATOM 1460 C CA . TYR A 1 194 ? 2.839 -1.464 -11.558 1.00 97.75 194 TYR A CA 1
ATOM 1461 C C . TYR A 1 194 ? 2.968 0.055 -11.380 1.00 97.75 194 TYR A C 1
ATOM 1463 O O . TYR A 1 194 ? 3.280 0.530 -10.288 1.00 97.75 194 TYR A O 1
ATOM 1471 N N . LEU A 1 195 ? 2.676 0.842 -12.422 1.00 96.94 195 LEU A N 1
ATOM 1472 C CA . LEU A 1 195 ? 2.729 2.305 -12.342 1.00 96.94 195 LEU A CA 1
ATOM 1473 C C . LEU A 1 195 ? 1.698 2.861 -11.349 1.00 96.94 195 LEU A C 1
ATOM 1475 O O . LEU A 1 195 ? 2.043 3.704 -10.521 1.00 96.94 195 LEU A O 1
ATOM 1479 N N . GLN A 1 196 ? 0.469 2.333 -11.366 1.00 97.75 196 GLN A N 1
ATOM 1480 C CA . GLN A 1 196 ? -0.561 2.682 -10.380 1.00 97.75 196 GLN A CA 1
ATOM 1481 C C . GLN A 1 196 ? -0.141 2.318 -8.952 1.00 97.75 196 GLN A C 1
ATOM 1483 O O . GLN A 1 196 ? -0.467 3.027 -7.998 1.00 97.75 196 GLN A O 1
ATOM 1488 N N . LEU A 1 197 ? 0.568 1.199 -8.786 1.00 98.31 197 LEU A N 1
ATOM 1489 C CA . LEU A 1 197 ? 1.078 0.776 -7.489 1.00 98.31 197 LEU A CA 1
ATOM 1490 C C . LEU A 1 197 ? 2.145 1.740 -6.964 1.00 98.31 197 LEU A C 1
ATOM 1492 O O . LEU A 1 197 ? 2.096 2.115 -5.792 1.00 98.31 197 LEU A O 1
ATOM 1496 N N . ILE A 1 198 ? 3.062 2.192 -7.827 1.00 98.19 198 ILE A N 1
ATOM 1497 C CA . ILE A 1 198 ? 4.045 3.221 -7.465 1.00 98.19 198 ILE A CA 1
ATOM 1498 C C . ILE A 1 198 ? 3.340 4.494 -6.995 1.00 98.19 198 ILE A C 1
ATOM 1500 O O . ILE A 1 198 ? 3.705 5.024 -5.948 1.00 98.19 198 ILE A O 1
ATOM 1504 N N . ASP A 1 199 ? 2.318 4.960 -7.715 1.00 98.00 199 ASP A N 1
ATOM 1505 C CA . ASP A 1 199 ? 1.592 6.180 -7.344 1.00 98.00 199 ASP A CA 1
ATOM 1506 C C . ASP A 1 199 ? 1.002 6.098 -5.933 1.00 98.00 199 ASP A C 1
ATOM 1508 O O . ASP A 1 199 ? 1.127 7.044 -5.152 1.00 98.00 199 ASP A O 1
ATOM 1512 N N . LYS A 1 200 ? 0.458 4.934 -5.556 1.00 97.00 200 LYS A N 1
ATOM 1513 C CA . LYS A 1 200 ? -0.011 4.681 -4.185 1.00 97.00 200 LYS A CA 1
ATOM 1514 C C . LYS A 1 200 ? 1.125 4.707 -3.163 1.00 97.00 200 LYS A C 1
ATOM 1516 O O . LYS A 1 200 ? 0.936 5.234 -2.072 1.00 97.00 200 LYS A O 1
ATOM 1521 N N . CYS A 1 201 ? 2.293 4.162 -3.495 1.00 97.31 201 CYS A N 1
ATOM 1522 C CA . CYS A 1 201 ? 3.443 4.149 -2.587 1.00 97.31 201 CYS A CA 1
ATOM 1523 C C . CYS A 1 201 ? 4.013 5.557 -2.350 1.00 97.31 201 CYS A C 1
ATOM 1525 O O . CYS A 1 201 ? 4.394 5.885 -1.229 1.00 97.31 201 CYS A O 1
ATOM 1527 N N . LEU A 1 202 ? 4.037 6.413 -3.379 1.00 96.94 202 LEU A N 1
ATOM 1528 C CA . LEU A 1 202 ? 4.574 7.777 -3.278 1.00 96.94 202 LEU A CA 1
ATOM 1529 C C . LEU A 1 202 ? 3.762 8.662 -2.322 1.00 96.94 202 LEU A C 1
ATOM 1531 O O . LEU A 1 202 ? 4.340 9.471 -1.592 1.00 96.94 202 LEU A O 1
ATOM 1535 N N . ILE A 1 203 ? 2.443 8.471 -2.266 1.00 95.75 203 ILE A N 1
ATOM 1536 C CA . ILE A 1 203 ? 1.565 9.189 -1.328 1.00 95.75 203 ILE A CA 1
ATOM 1537 C C . ILE A 1 203 ? 1.466 8.517 0.048 1.00 95.75 203 ILE A C 1
ATOM 1539 O O . ILE A 1 203 ? 0.893 9.092 0.967 1.00 95.75 203 ILE A O 1
ATOM 1543 N N . HIS A 1 204 ? 2.004 7.306 0.213 1.00 95.06 204 HIS A N 1
ATOM 1544 C CA . HIS A 1 204 ? 1.890 6.561 1.461 1.00 95.06 204 HIS A CA 1
ATOM 1545 C C . HIS A 1 204 ? 2.917 7.062 2.492 1.00 95.06 204 HIS A C 1
ATOM 1547 O O . HIS A 1 204 ? 4.106 7.202 2.200 1.00 95.06 204 HIS A O 1
ATOM 1553 N N . GLU A 1 205 ? 2.465 7.327 3.718 1.00 93.12 205 GLU A N 1
ATOM 1554 C CA . GLU A 1 205 ? 3.280 7.947 4.779 1.00 93.12 205 GLU A CA 1
ATOM 1555 C C . GLU A 1 205 ? 4.338 6.999 5.359 1.00 93.12 205 GLU A C 1
ATOM 1557 O O . GLU A 1 205 ? 5.403 7.439 5.772 1.00 93.12 205 GLU A O 1
ATOM 1562 N N . ALA A 1 206 ? 4.085 5.686 5.350 1.00 93.69 206 ALA A N 1
ATOM 1563 C CA . ALA A 1 206 ? 5.036 4.704 5.883 1.00 93.69 206 ALA A CA 1
ATOM 1564 C C . ALA A 1 206 ? 6.317 4.516 5.047 1.00 93.69 206 ALA A C 1
ATOM 1566 O O . ALA A 1 206 ? 7.246 3.866 5.523 1.00 93.69 206 ALA A O 1
ATOM 1567 N N . PHE A 1 207 ? 6.364 5.034 3.814 1.00 94.81 207 PHE A N 1
ATOM 1568 C CA . PHE A 1 207 ? 7.555 4.944 2.969 1.00 94.81 207 PHE A CA 1
ATOM 1569 C C . PHE A 1 207 ? 8.480 6.124 3.229 1.00 94.81 207 PHE A C 1
ATOM 1571 O O . PHE A 1 207 ? 8.049 7.278 3.233 1.00 94.81 207 PHE A O 1
ATOM 1578 N N . THR A 1 208 ? 9.768 5.835 3.377 1.00 93.81 208 THR A N 1
ATOM 1579 C CA . THR A 1 208 ? 10.784 6.874 3.560 1.00 93.81 208 THR A CA 1
ATOM 1580 C C . THR A 1 208 ? 11.029 7.639 2.262 1.00 93.81 208 THR A C 1
ATOM 1582 O O . THR A 1 208 ? 10.832 7.119 1.161 1.00 93.81 208 THR A O 1
ATOM 1585 N N . GLU A 1 209 ? 11.537 8.865 2.370 1.00 93.69 209 GLU A N 1
ATOM 1586 C CA . GLU A 1 209 ? 11.861 9.685 1.197 1.00 93.69 209 GLU A CA 1
ATOM 1587 C C . GLU A 1 209 ? 12.888 8.997 0.277 1.00 93.69 209 GLU A C 1
ATOM 1589 O O . GLU A 1 209 ? 12.793 9.048 -0.949 1.00 93.69 209 GLU A O 1
ATOM 1594 N N . THR A 1 210 ? 13.832 8.252 0.857 1.00 92.94 210 THR A N 1
ATOM 1595 C CA . THR A 1 210 ? 14.798 7.437 0.109 1.00 92.94 210 THR A CA 1
ATOM 1596 C C . THR A 1 210 ? 14.115 6.325 -0.692 1.00 92.94 210 THR A C 1
ATOM 1598 O O . THR A 1 210 ? 14.455 6.110 -1.857 1.00 92.94 210 THR A O 1
ATOM 1601 N N . GLN A 1 211 ? 13.133 5.628 -0.106 1.00 95.12 211 GLN A N 1
ATOM 1602 C CA . GLN A 1 211 ? 12.346 4.613 -0.817 1.00 95.12 211 GLN A CA 1
ATOM 1603 C C . GLN A 1 211 ? 11.518 5.251 -1.942 1.00 95.12 211 GLN A C 1
ATOM 1605 O O . GLN A 1 211 ? 11.511 4.736 -3.060 1.00 95.12 211 GLN A O 1
ATOM 1610 N N . LYS A 1 212 ? 10.892 6.409 -1.691 1.00 97.06 212 LYS A N 1
ATOM 1611 C CA . LYS A 1 212 ? 10.103 7.144 -2.695 1.00 97.06 212 LYS A CA 1
ATOM 1612 C C . LYS A 1 212 ? 10.943 7.594 -3.888 1.00 97.06 212 LYS A C 1
ATOM 1614 O O . LYS A 1 212 ? 10.528 7.392 -5.028 1.00 97.06 212 LYS A O 1
ATOM 1619 N N . LYS A 1 213 ? 12.159 8.104 -3.658 1.00 97.25 213 LYS A N 1
ATOM 1620 C CA . LYS A 1 213 ? 13.107 8.451 -4.735 1.00 97.25 213 LYS A CA 1
ATOM 1621 C C . LYS A 1 213 ? 13.457 7.246 -5.615 1.00 97.25 213 LYS A C 1
ATOM 1623 O O . LYS A 1 213 ? 13.477 7.377 -6.837 1.00 97.25 213 LYS A O 1
ATOM 1628 N N . ARG A 1 214 ? 13.678 6.068 -5.014 1.00 96.12 214 ARG A N 1
ATOM 1629 C CA . ARG A 1 214 ? 13.923 4.814 -5.757 1.00 96.12 214 ARG A CA 1
ATOM 1630 C C . ARG A 1 214 ? 12.701 4.368 -6.563 1.00 96.12 214 ARG A C 1
ATOM 1632 O O . ARG A 1 214 ? 12.825 4.038 -7.735 1.00 96.12 214 ARG A O 1
ATOM 1639 N N . LEU A 1 215 ? 11.510 4.407 -5.969 1.00 98.06 215 LEU A N 1
ATOM 1640 C CA . LEU A 1 215 ? 10.269 4.081 -6.678 1.00 98.06 215 LEU A CA 1
ATOM 1641 C C . LEU A 1 215 ? 10.033 5.025 -7.867 1.00 98.06 215 LEU A C 1
ATOM 1643 O O . LEU A 1 215 ? 9.609 4.586 -8.935 1.00 98.06 215 LEU A O 1
ATOM 1647 N N . LEU A 1 216 ? 10.351 6.313 -7.714 1.00 97.75 216 LEU A N 1
ATOM 1648 C CA . LEU A 1 216 ? 10.218 7.296 -8.786 1.00 97.75 216 LEU A CA 1
ATOM 1649 C C . LEU A 1 216 ? 11.189 7.034 -9.946 1.00 97.75 216 LEU A C 1
ATOM 1651 O O . LEU A 1 216 ? 10.791 7.168 -11.104 1.00 97.75 216 LEU A O 1
ATOM 1655 N N . SER A 1 217 ? 12.433 6.629 -9.673 1.00 97.12 217 SER A N 1
ATOM 1656 C CA . SER A 1 217 ? 13.377 6.284 -10.744 1.00 97.12 217 SER A CA 1
ATOM 1657 C C . SER A 1 217 ? 12.929 5.038 -11.516 1.00 97.12 217 SER A C 1
ATOM 1659 O O . SER A 1 217 ? 12.933 5.049 -12.748 1.00 97.12 217 SER A O 1
ATOM 1661 N N . TRP A 1 218 ? 12.432 4.007 -10.825 1.00 97.38 218 TRP A N 1
ATOM 1662 C CA . TRP A 1 218 ? 11.830 2.833 -11.470 1.00 97.38 218 TRP A CA 1
ATOM 1663 C C . TRP A 1 218 ? 10.595 3.195 -12.300 1.00 97.38 218 TRP A C 1
ATOM 1665 O O . TRP A 1 218 ? 10.453 2.720 -13.428 1.00 97.38 218 TRP A O 1
ATOM 1675 N N . LYS A 1 219 ? 9.744 4.110 -11.811 1.00 96.69 219 LYS A N 1
ATOM 1676 C CA . LYS A 1 219 ? 8.609 4.646 -12.580 1.00 96.69 219 LYS A CA 1
ATOM 1677 C C . LYS A 1 219 ? 9.065 5.218 -13.919 1.00 96.69 219 LYS A C 1
ATOM 1679 O O . LYS A 1 219 ? 8.481 4.903 -14.953 1.00 96.69 219 LYS A O 1
ATOM 1684 N N . GLN A 1 220 ? 10.115 6.038 -13.907 1.00 96.25 220 GLN A N 1
ATOM 1685 C CA . GLN A 1 220 ? 10.654 6.669 -15.113 1.00 96.25 220 GLN A CA 1
ATOM 1686 C C . GLN A 1 220 ? 11.220 5.633 -16.094 1.00 96.25 220 GLN A C 1
ATOM 1688 O O . GLN A 1 220 ? 10.972 5.738 -17.296 1.00 96.25 220 GLN A O 1
ATOM 1693 N N . GLN A 1 221 ? 11.927 4.611 -15.598 1.00 93.50 221 GLN A N 1
ATOM 1694 C CA . GLN A 1 221 ? 12.459 3.518 -16.422 1.00 93.50 221 GLN A CA 1
ATOM 1695 C C . GLN A 1 221 ? 11.337 2.747 -17.128 1.00 93.50 221 GLN A C 1
ATOM 1697 O O . GLN A 1 221 ? 11.362 2.598 -18.351 1.00 93.50 221 GLN A O 1
ATOM 1702 N N . VAL A 1 222 ? 10.314 2.333 -16.376 1.00 93.19 222 VAL A N 1
ATOM 1703 C CA . VAL A 1 222 ? 9.169 1.587 -16.918 1.00 93.19 222 VAL A CA 1
ATOM 1704 C C . VAL A 1 222 ? 8.346 2.450 -17.881 1.00 93.19 222 VAL A C 1
ATOM 1706 O O . VAL A 1 222 ? 7.954 1.981 -18.947 1.00 93.19 222 VAL A O 1
ATOM 1709 N N . GLN A 1 223 ? 8.139 3.737 -17.581 1.00 92.56 223 GLN A N 1
ATOM 1710 C CA . GLN A 1 223 ? 7.454 4.665 -18.492 1.00 92.56 223 GLN A CA 1
ATOM 1711 C C . GLN A 1 223 ? 8.227 4.898 -19.793 1.00 92.56 223 GLN A C 1
ATOM 1713 O O . GLN A 1 223 ? 7.614 5.019 -20.856 1.00 92.56 223 GLN A O 1
ATOM 1718 N N . LYS A 1 224 ? 9.562 4.969 -19.733 1.00 89.19 224 LYS A N 1
ATOM 1719 C CA . LYS A 1 224 ? 10.401 5.068 -20.933 1.00 89.19 224 LYS A CA 1
ATOM 1720 C C . LYS A 1 224 ? 10.244 3.819 -21.796 1.00 89.19 224 LYS A C 1
ATOM 1722 O O . LYS A 1 224 ? 10.046 3.958 -23.000 1.00 89.19 224 LYS A O 1
ATOM 1727 N N . LEU A 1 225 ? 10.247 2.637 -21.175 1.00 81.44 225 LEU A N 1
ATOM 1728 C CA . LEU A 1 225 ? 9.961 1.375 -21.858 1.00 81.44 225 LEU A CA 1
ATOM 1729 C C . LEU A 1 225 ? 8.589 1.407 -22.533 1.00 81.44 225 LEU A C 1
ATOM 1731 O O . LEU A 1 225 ? 8.499 1.177 -23.736 1.00 81.44 225 LEU A O 1
ATOM 1735 N N . PHE A 1 226 ? 7.548 1.801 -21.796 1.00 80.12 226 PHE A N 1
ATOM 1736 C CA . PHE A 1 226 ? 6.181 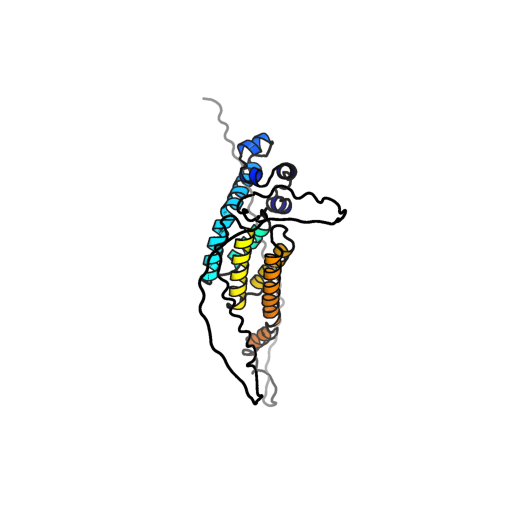1.895 -22.308 1.00 80.12 226 PHE A CA 1
ATOM 1737 C C . PHE A 1 226 ? 6.054 2.838 -23.514 1.00 80.12 226 PHE A C 1
ATOM 1739 O O . PHE A 1 226 ? 5.408 2.506 -24.501 1.00 80.12 226 PHE A O 1
ATOM 1746 N N . ARG A 1 227 ? 6.724 3.999 -23.488 1.00 78.75 227 ARG A N 1
ATOM 1747 C CA . ARG A 1 227 ? 6.738 4.940 -24.626 1.00 78.75 227 ARG A CA 1
ATOM 1748 C C . ARG A 1 227 ? 7.580 4.459 -25.806 1.00 78.75 227 ARG A C 1
ATOM 1750 O O . ARG A 1 227 ? 7.337 4.893 -26.928 1.00 78.75 227 ARG A O 1
ATOM 1757 N N . SER A 1 228 ? 8.571 3.606 -25.552 1.00 70.25 228 SER A N 1
ATOM 1758 C CA . SER A 1 228 ? 9.407 3.005 -26.593 1.00 70.25 228 SER A CA 1
ATOM 1759 C C . SER A 1 228 ? 8.743 1.818 -27.295 1.00 70.25 228 SER A C 1
ATOM 1761 O O . SER A 1 228 ? 9.225 1.413 -28.351 1.00 70.25 228 SER A O 1
ATOM 1763 N N . PHE A 1 229 ? 7.620 1.297 -26.773 1.00 61.31 229 PHE A N 1
ATOM 1764 C CA . PHE A 1 229 ? 6.799 0.342 -27.515 1.00 61.31 229 PHE A CA 1
ATOM 1765 C C . PHE A 1 229 ? 6.268 1.016 -28.788 1.00 61.31 229 PHE A C 1
ATOM 1767 O O . PHE A 1 229 ? 5.529 2.005 -28.709 1.00 61.31 229 PHE A O 1
ATOM 1774 N N . PRO A 1 230 ? 6.618 0.516 -29.985 1.00 56.25 230 PRO A N 1
ATOM 1775 C CA . PRO A 1 230 ? 6.129 1.104 -31.213 1.00 56.25 230 PRO A CA 1
ATOM 1776 C C . PRO A 1 230 ? 4.617 0.882 -31.286 1.00 56.25 230 PRO A C 1
ATOM 1778 O O . PRO A 1 230 ? 4.159 -0.243 -31.478 1.00 56.25 230 PRO A O 1
ATOM 1781 N N . ARG A 1 231 ? 3.827 1.963 -31.284 1.00 53.53 231 ARG A N 1
ATOM 1782 C CA . ARG A 1 231 ? 2.403 1.945 -31.692 1.00 53.53 231 ARG A CA 1
ATOM 1783 C C . ARG A 1 231 ? 2.185 1.480 -33.153 1.00 53.53 231 ARG A C 1
ATOM 1785 O O . ARG A 1 231 ? 1.084 1.601 -33.675 1.00 53.53 231 ARG A O 1
ATOM 1792 N N . LYS A 1 232 ? 3.225 0.972 -33.830 1.00 44.41 232 LYS A N 1
ATOM 1793 C CA . LYS A 1 232 ? 3.226 0.532 -35.232 1.00 44.41 232 LYS A CA 1
ATOM 1794 C C . LYS A 1 232 ? 3.376 -0.982 -35.429 1.00 44.41 232 LYS A C 1
ATOM 1796 O O . LYS A 1 232 ? 3.097 -1.445 -36.526 1.00 44.41 232 LYS A O 1
ATOM 1801 N N . THR A 1 233 ? 3.723 -1.771 -34.410 1.00 46.09 233 THR A N 1
ATOM 1802 C CA . THR A 1 233 ? 3.919 -3.225 -34.605 1.00 46.0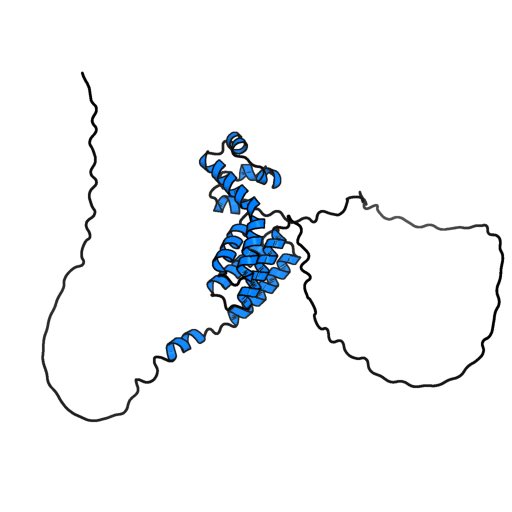9 233 THR A CA 1
ATOM 1803 C C . THR A 1 233 ? 2.604 -4.015 -34.647 1.00 46.09 233 THR A C 1
ATOM 1805 O O . THR A 1 233 ? 2.585 -5.145 -35.120 1.00 46.09 233 THR A O 1
ATOM 1808 N N . LEU A 1 234 ? 1.474 -3.421 -34.239 1.00 45.94 234 LEU A N 1
ATOM 1809 C CA . LEU A 1 234 ? 0.162 -4.065 -34.399 1.00 45.94 234 LEU A CA 1
ATOM 1810 C C . LEU A 1 234 ? -0.299 -4.064 -35.870 1.00 45.94 234 LEU A C 1
ATOM 1812 O O . LEU A 1 234 ? -0.924 -5.016 -36.315 1.00 45.94 234 LEU A O 1
ATOM 1816 N N . LEU A 1 235 ? 0.054 -3.041 -36.657 1.00 48.03 235 LEU A N 1
ATOM 1817 C CA . LEU A 1 235 ? -0.347 -2.974 -38.069 1.00 48.03 235 LEU A CA 1
ATOM 1818 C C . LEU A 1 235 ? 0.452 -3.931 -38.969 1.00 48.03 235 LEU A C 1
ATOM 1820 O O . LEU A 1 235 ? -0.085 -4.373 -39.982 1.00 48.03 235 LEU A O 1
ATOM 1824 N N . ASP A 1 236 ? 1.677 -4.309 -38.591 1.00 47.34 236 ASP A N 1
ATOM 1825 C CA . ASP A 1 236 ? 2.545 -5.136 -39.444 1.00 47.34 236 ASP A CA 1
ATOM 1826 C C . ASP A 1 236 ? 2.409 -6.656 -39.200 1.00 47.34 236 ASP A C 1
ATOM 1828 O O . ASP A 1 236 ? 2.649 -7.450 -40.106 1.00 47.34 236 ASP A O 1
ATOM 1832 N N . ILE A 1 237 ? 1.901 -7.100 -38.038 1.00 47.88 237 ILE A N 1
ATOM 1833 C CA . ILE A 1 237 ? 1.563 -8.527 -37.820 1.00 47.88 237 ILE A CA 1
ATOM 1834 C C . ILE A 1 237 ? 0.257 -8.934 -38.530 1.00 47.88 237 ILE A C 1
ATOM 1836 O O . ILE A 1 237 ? 0.087 -10.094 -38.908 1.00 47.88 237 ILE A O 1
ATOM 1840 N N . SER A 1 238 ? -0.648 -7.989 -38.788 1.00 44.00 238 SER A N 1
ATOM 1841 C CA . SER A 1 238 ? -1.835 -8.201 -39.633 1.00 44.00 238 SER A CA 1
ATOM 1842 C C . SER A 1 238 ? -1.596 -7.929 -41.129 1.00 44.00 238 SER A C 1
ATOM 1844 O O . SER A 1 238 ? -2.420 -8.326 -41.952 1.00 44.00 238 SER A O 1
ATOM 1846 N N . GLY A 1 239 ? -0.477 -7.295 -41.502 1.00 40.22 239 GLY A N 1
ATOM 1847 C CA . GLY A 1 239 ? -0.165 -6.902 -42.884 1.00 40.22 239 GLY A CA 1
ATOM 1848 C C . GLY A 1 239 ? 0.439 -8.012 -43.752 1.00 40.22 239 GLY A C 1
ATOM 1849 O O . GLY A 1 239 ? 0.152 -8.082 -44.948 1.00 40.22 239 GLY A O 1
ATOM 1850 N N . TYR A 1 240 ? 1.191 -8.953 -43.170 1.00 42.84 240 TYR A N 1
ATOM 1851 C CA . TYR A 1 240 ? 1.853 -10.009 -43.954 1.00 42.84 240 TYR A CA 1
ATOM 1852 C C . TYR A 1 240 ? 0.916 -11.088 -44.514 1.00 42.84 240 TYR A C 1
ATOM 1854 O O . TYR A 1 240 ? 1.327 -11.871 -45.370 1.00 42.84 240 TYR A O 1
ATOM 1862 N N . ARG A 1 241 ? -0.355 -11.128 -44.091 1.00 44.28 241 ARG A N 1
ATOM 1863 C CA . ARG A 1 241 ? -1.340 -12.082 -44.631 1.00 44.28 241 ARG A CA 1
ATOM 1864 C C . ARG A 1 241 ? -2.267 -11.493 -45.696 1.00 44.28 241 ARG A C 1
ATOM 1866 O O . ARG A 1 241 ? -3.097 -12.234 -46.218 1.00 44.28 241 ARG A O 1
ATOM 1873 N N . GLN A 1 242 ? -2.164 -10.199 -46.025 1.00 41.72 242 GLN A N 1
ATOM 1874 C CA . GLN A 1 242 ? -3.188 -9.539 -46.849 1.00 41.72 242 GLN A CA 1
ATOM 1875 C C . GLN A 1 242 ? -2.707 -8.540 -47.913 1.00 41.72 242 GLN A C 1
ATOM 1877 O O . GLN A 1 242 ? -3.489 -7.709 -48.366 1.00 41.72 242 GLN A O 1
ATOM 1882 N N . GLN A 1 243 ? -1.483 -8.669 -48.429 1.00 39.72 243 GLN A N 1
ATOM 1883 C CA . GLN A 1 243 ? -1.080 -7.929 -49.633 1.00 39.72 243 GLN A CA 1
ATOM 1884 C C . GLN A 1 243 ? -0.404 -8.817 -50.680 1.00 39.72 243 GLN A C 1
ATOM 1886 O O . GLN A 1 243 ? 0.813 -8.819 -50.827 1.00 39.72 243 GLN A O 1
ATOM 1891 N N . ARG A 1 244 ? -1.232 -9.522 -51.468 1.00 37.12 244 ARG A N 1
ATOM 1892 C CA . ARG A 1 244 ? -1.018 -9.652 -52.927 1.00 37.12 244 ARG A CA 1
ATOM 1893 C C . ARG A 1 244 ? -2.236 -10.135 -53.731 1.00 37.12 244 ARG A C 1
ATOM 1895 O O . ARG A 1 244 ? -2.075 -10.837 -54.719 1.00 37.12 244 ARG A O 1
ATOM 1902 N N . ASN A 1 245 ? -3.460 -9.736 -53.368 1.00 41.16 245 ASN A N 1
ATOM 1903 C CA . ASN A 1 245 ? -4.608 -9.955 -54.259 1.00 41.16 245 ASN A CA 1
ATOM 1904 C C . ASN A 1 245 ? -5.578 -8.765 -54.306 1.00 41.16 245 ASN A C 1
ATOM 1906 O O . ASN A 1 245 ? -6.630 -8.799 -53.672 1.00 41.16 245 ASN A O 1
ATOM 1910 N N . ARG A 1 246 ? -5.206 -7.714 -55.055 1.00 42.19 246 ARG A N 1
ATOM 1911 C CA . ARG A 1 246 ? -6.121 -6.865 -55.848 1.00 42.19 246 ARG A CA 1
ATOM 1912 C C . ARG A 1 246 ? -5.360 -5.746 -56.564 1.00 42.19 246 ARG A C 1
ATOM 1914 O O . ARG A 1 246 ? -4.752 -4.915 -55.901 1.00 42.19 246 ARG A O 1
ATOM 1921 N N . GLY A 1 247 ? -5.473 -5.682 -57.894 1.00 35.75 247 GLY A N 1
ATOM 1922 C CA . GLY A 1 247 ? -5.095 -4.487 -58.654 1.00 35.75 247 GLY A CA 1
ATOM 1923 C C . GLY A 1 247 ? -4.887 -4.673 -60.159 1.00 35.75 247 GLY A C 1
ATOM 1924 O O . GLY A 1 247 ? -3.751 -4.667 -60.598 1.00 35.75 247 GLY A O 1
ATOM 1925 N N . PHE A 1 248 ? -5.991 -4.771 -60.909 1.00 35.91 248 PHE A N 1
ATOM 1926 C CA . PHE A 1 248 ? -6.189 -4.210 -62.260 1.00 35.91 248 PHE A CA 1
ATOM 1927 C C . PHE A 1 248 ? -5.191 -4.536 -63.397 1.00 35.91 248 PHE A C 1
ATOM 1929 O O . PHE A 1 248 ? -4.148 -3.910 -63.546 1.00 35.91 248 PHE A O 1
ATOM 1936 N N . GLY A 1 249 ? -5.635 -5.402 -64.313 1.00 34.34 249 GLY A N 1
ATOM 1937 C CA . GLY A 1 249 ? -5.130 -5.546 -65.681 1.00 34.34 249 GLY A CA 1
ATOM 1938 C C . GLY A 1 249 ? -6.282 -6.009 -66.577 1.00 34.34 249 GLY A C 1
ATOM 1939 O O . GLY A 1 249 ? -7.029 -6.906 -66.203 1.00 34.34 249 GLY A O 1
ATOM 1940 N N . GLN A 1 250 ? -6.494 -5.306 -67.681 1.00 43.81 250 GLN A N 1
ATOM 1941 C CA . GLN A 1 250 ? -7.701 -5.299 -68.505 1.00 43.81 250 GLN A CA 1
ATOM 1942 C C . GLN A 1 250 ? -7.859 -6.547 -69.409 1.00 43.81 250 GLN A C 1
ATOM 1944 O O . GLN A 1 250 ? -6.871 -7.134 -69.839 1.00 43.81 250 GLN A O 1
ATOM 1949 N N . SER A 1 251 ? -9.122 -6.812 -69.781 1.00 40.62 251 SER A N 1
ATOM 1950 C CA . SER A 1 251 ? -9.590 -7.323 -71.091 1.00 40.62 251 SER A CA 1
ATOM 1951 C C . SER A 1 251 ? -9.826 -8.829 -71.340 1.00 40.62 251 SER A C 1
ATOM 1953 O O . SER A 1 251 ? -8.931 -9.658 -71.247 1.00 40.62 251 SER A O 1
ATOM 1955 N N . ASN A 1 252 ? -11.041 -9.065 -71.870 1.00 42.62 252 ASN A N 1
ATOM 1956 C CA . ASN A 1 252 ? -11.523 -10.091 -72.814 1.00 42.62 252 ASN A CA 1
ATOM 1957 C C . ASN A 1 252 ? -11.827 -11.527 -72.335 1.00 42.62 252 ASN A C 1
ATOM 1959 O O . ASN A 1 252 ? -10.961 -12.393 -72.352 1.00 42.62 252 ASN A O 1
ATOM 1963 N N . SER A 1 253 ? -13.115 -11.845 -72.117 1.00 42.00 253 SER A N 1
ATOM 1964 C CA . SER A 1 253 ? -13.968 -12.623 -73.059 1.00 42.00 253 SER A CA 1
ATOM 1965 C C . SER A 1 253 ? -15.340 -13.035 -72.454 1.00 42.00 253 SER A C 1
ATOM 1967 O O . SER A 1 253 ? -15.481 -13.219 -71.253 1.00 42.00 253 SER A O 1
ATOM 1969 N N . LEU A 1 254 ? -16.338 -13.071 -73.347 1.00 47.34 254 LEU A N 1
ATOM 1970 C CA . LEU A 1 254 ? -17.812 -13.275 -73.313 1.00 47.34 254 LEU A CA 1
ATOM 1971 C C . LEU A 1 254 ? -18.353 -14.569 -72.611 1.00 47.34 254 LEU A C 1
ATOM 1973 O O . LEU A 1 254 ? -17.539 -15.384 -72.194 1.00 47.34 254 LEU A O 1
ATOM 1977 N N . PRO A 1 255 ? -19.671 -14.923 -72.677 1.00 56.66 255 PRO A N 1
ATOM 1978 C CA . PRO A 1 255 ? -20.903 -14.173 -72.356 1.00 56.66 255 PRO A CA 1
ATOM 1979 C C . PRO A 1 255 ? -21.935 -14.949 -71.469 1.00 56.66 255 PRO A C 1
ATOM 1981 O O . PRO A 1 255 ? -21.890 -16.162 -71.321 1.00 56.66 255 PRO A O 1
ATOM 1984 N N . THR A 1 256 ? -22.906 -14.192 -70.936 1.00 44.09 256 THR A N 1
ATOM 1985 C CA . THR A 1 256 ? -24.361 -14.449 -70.747 1.00 44.09 256 THR A CA 1
ATOM 1986 C C . THR A 1 256 ? -24.937 -15.859 -70.502 1.00 44.09 256 THR A C 1
ATOM 1988 O O . THR A 1 256 ? -24.937 -16.695 -71.397 1.00 44.09 256 THR A O 1
ATOM 1991 N N . ALA A 1 257 ? -25.640 -16.000 -69.363 1.00 38.09 257 ALA A N 1
ATOM 1992 C CA . ALA A 1 257 ? -27.016 -16.525 -69.140 1.00 38.09 257 ALA A CA 1
ATOM 1993 C C . ALA A 1 257 ? -27.111 -16.949 -67.653 1.00 38.09 257 ALA A C 1
ATOM 1995 O O . ALA A 1 257 ? -26.182 -17.558 -67.146 1.00 38.09 257 ALA A O 1
ATOM 1996 N N . GLY A 1 258 ? -28.113 -16.682 -66.817 1.00 33.53 258 GLY A N 1
ATOM 1997 C CA . GLY A 1 258 ? -29.492 -16.228 -66.950 1.00 33.53 258 GLY A CA 1
ATOM 1998 C C . GLY A 1 258 ? -30.302 -16.999 -65.891 1.00 33.53 258 GLY A C 1
ATOM 1999 O O . GLY A 1 258 ? -30.264 -18.222 -65.922 1.00 33.53 258 GLY A O 1
ATOM 2000 N N . SER A 1 259 ? -30.977 -16.323 -64.948 1.00 40.94 259 SER A N 1
ATOM 2001 C CA . SER A 1 259 ? -32.285 -16.716 -64.360 1.00 40.94 259 SER A CA 1
ATOM 2002 C C . SER A 1 259 ? -32.546 -16.167 -62.952 1.00 40.94 259 SER A C 1
ATOM 2004 O O . SER A 1 259 ? -31.906 -16.538 -61.977 1.00 40.94 259 SER A O 1
ATOM 2006 N N . VAL A 1 260 ? -33.527 -15.264 -62.923 1.00 43.47 260 VAL A N 1
ATOM 2007 C CA . VAL A 1 260 ? -34.724 -15.143 -62.063 1.00 43.47 260 VAL A CA 1
ATOM 2008 C C . VAL A 1 260 ? -34.854 -15.894 -60.720 1.00 43.47 260 VAL A C 1
ATOM 2010 O O . VAL A 1 260 ? -34.568 -17.079 -60.600 1.00 43.47 260 VAL A O 1
ATOM 2013 N N . GLY A 1 261 ? -35.500 -15.198 -59.771 1.00 38.25 261 GLY A N 1
ATOM 2014 C CA . GLY A 1 261 ? -36.193 -15.736 -58.584 1.00 38.25 261 GLY A CA 1
ATOM 2015 C C . GLY A 1 261 ? -35.598 -15.185 -57.281 1.00 38.25 261 GLY A C 1
ATOM 2016 O O . GLY A 1 261 ? -34.469 -15.502 -56.951 1.00 38.25 261 GLY A O 1
ATOM 2017 N N . GLY A 1 262 ? -36.217 -14.291 -56.505 1.00 39.78 262 GLY A N 1
ATOM 2018 C CA . GLY A 1 262 ? -37.620 -14.239 -56.094 1.00 39.78 262 GLY A CA 1
ATOM 2019 C C . GLY A 1 262 ? -37.788 -15.036 -54.795 1.00 39.78 262 GLY A C 1
ATOM 2020 O O . GLY A 1 262 ? -37.752 -16.258 -54.841 1.00 39.78 262 GLY A O 1
ATOM 2021 N N . GLY A 1 263 ? -37.969 -14.380 -53.640 1.00 38.84 263 GLY A N 1
ATOM 2022 C CA . GLY A 1 263 ? -38.261 -15.114 -52.401 1.00 38.84 263 GLY A CA 1
ATOM 2023 C C . GLY A 1 263 ? -38.138 -14.327 -51.100 1.00 38.84 263 GLY A C 1
ATOM 2024 O O . GLY A 1 263 ? -37.090 -14.304 -50.467 1.00 38.84 263 GLY A O 1
ATOM 2025 N N . MET A 1 264 ? -39.250 -13.729 -50.679 1.00 49.19 264 MET A N 1
ATOM 2026 C CA . MET A 1 264 ? -39.493 -13.203 -49.335 1.00 49.19 264 MET A CA 1
ATOM 2027 C C . MET A 1 264 ? -39.507 -14.352 -48.304 1.00 49.19 264 MET A C 1
ATOM 2029 O O . MET A 1 264 ? -40.134 -15.379 -48.552 1.00 49.19 264 MET A O 1
ATOM 2033 N N . GLY A 1 265 ? -38.910 -14.174 -47.119 1.00 44.66 265 GLY A N 1
ATOM 2034 C CA . GLY A 1 265 ? -38.970 -15.182 -46.052 1.00 44.66 265 GLY A CA 1
ATOM 2035 C C . GLY A 1 265 ? -38.670 -14.636 -44.656 1.00 44.66 265 GLY A C 1
ATOM 2036 O O . GLY A 1 265 ? -37.532 -14.655 -44.202 1.00 44.66 265 GLY A O 1
ATOM 2037 N N . ARG A 1 266 ? -39.709 -14.168 -43.952 1.00 48.56 266 ARG A N 1
ATOM 2038 C CA . ARG A 1 266 ? -39.705 -13.958 -42.491 1.00 48.56 266 ARG A CA 1
ATOM 2039 C C . ARG A 1 266 ? -39.756 -15.310 -41.760 1.00 48.56 266 ARG A C 1
ATOM 2041 O O . ARG A 1 266 ? -40.511 -16.165 -42.215 1.00 48.56 266 ARG A O 1
ATOM 2048 N N . ARG A 1 267 ? -39.116 -15.436 -40.579 1.00 44.62 267 ARG A N 1
ATOM 2049 C CA . ARG A 1 267 ? -39.667 -16.105 -39.363 1.00 44.62 267 ARG A CA 1
ATOM 2050 C C . ARG A 1 267 ? -38.740 -16.035 -38.118 1.00 44.62 267 ARG A C 1
ATOM 2052 O O . ARG A 1 267 ? -37.658 -16.600 -38.111 1.00 44.62 267 ARG A O 1
ATOM 2059 N N . ASN A 1 268 ? -39.254 -15.325 -37.103 1.00 42.97 268 ASN A N 1
ATOM 2060 C CA . ASN A 1 268 ? -39.180 -15.393 -35.624 1.00 42.97 268 ASN A CA 1
ATOM 2061 C C . ASN A 1 268 ? -37.961 -15.922 -34.812 1.00 42.97 268 ASN A C 1
ATOM 2063 O O . ASN A 1 268 ? -37.477 -17.020 -35.072 1.00 42.97 268 ASN A O 1
ATOM 2067 N N . PRO A 1 269 ? -37.607 -15.259 -33.681 1.00 52.50 269 PRO A N 1
ATOM 2068 C CA . PRO A 1 269 ? -36.738 -15.812 -32.638 1.00 52.50 269 PRO A CA 1
ATOM 2069 C C . PRO A 1 269 ? -37.504 -16.691 -31.618 1.00 52.50 269 PRO A C 1
ATOM 2071 O O . PRO A 1 269 ? -38.667 -16.437 -31.297 1.00 52.50 269 PRO A O 1
ATOM 2074 N N . ARG A 1 270 ? -36.831 -17.731 -31.101 1.00 42.41 270 ARG A N 1
ATOM 2075 C CA . ARG A 1 270 ? -37.297 -18.648 -30.039 1.00 42.41 270 ARG A CA 1
ATOM 2076 C C . ARG A 1 270 ? -37.374 -17.946 -28.670 1.00 42.41 270 ARG A C 1
ATOM 2078 O O . ARG A 1 270 ? -36.370 -17.419 -28.202 1.00 42.41 270 ARG A O 1
ATOM 2085 N N . GLN A 1 271 ? -38.530 -18.024 -28.004 1.00 40.88 271 GLN A N 1
ATOM 2086 C CA . GLN A 1 271 ? -38.692 -17.779 -26.562 1.00 40.88 271 GLN A CA 1
ATOM 2087 C C . GLN A 1 271 ? -38.221 -19.005 -25.762 1.00 40.88 271 GLN A C 1
ATOM 2089 O O . GLN A 1 271 ? -38.591 -20.130 -26.095 1.00 40.88 271 GLN A O 1
ATOM 2094 N N . TYR A 1 272 ? -37.454 -18.793 -24.691 1.00 47.94 272 TYR A N 1
ATOM 2095 C CA . TYR A 1 272 ? -37.169 -19.817 -23.681 1.00 47.94 272 TYR A CA 1
ATOM 2096 C C . TYR A 1 272 ? -38.150 -19.677 -22.504 1.00 47.94 272 TYR A C 1
ATOM 2098 O O . TYR A 1 272 ? -38.350 -18.582 -21.981 1.00 47.94 272 TYR A O 1
ATOM 2106 N N . GLN A 1 273 ? -38.776 -20.796 -22.126 1.00 44.88 273 GLN A N 1
ATOM 2107 C CA . GLN A 1 273 ? -39.713 -20.952 -21.006 1.00 44.88 273 GLN A CA 1
ATOM 2108 C C . GLN A 1 273 ? -38.984 -20.967 -19.651 1.00 44.88 273 GLN A C 1
ATOM 2110 O O . GLN A 1 273 ? -37.957 -21.625 -19.498 1.00 44.88 273 GLN A O 1
ATOM 2115 N N . ILE A 1 274 ? -39.560 -20.288 -18.656 1.00 54.00 274 ILE A N 1
ATOM 2116 C CA . ILE A 1 274 ? -39.148 -20.311 -17.244 1.00 54.00 274 ILE A CA 1
ATOM 2117 C C . ILE A 1 274 ? -39.905 -21.453 -16.532 1.00 54.00 274 ILE A C 1
ATOM 2119 O O . ILE A 1 274 ? -41.126 -21.514 -16.681 1.00 54.00 274 ILE A O 1
ATOM 2123 N N . PRO A 1 275 ? -39.254 -22.336 -15.747 1.00 54.19 275 PRO A N 1
ATOM 2124 C CA . PRO A 1 275 ? -39.956 -23.364 -14.974 1.00 54.19 275 PRO A CA 1
ATOM 2125 C C . PRO A 1 275 ? -40.623 -22.810 -13.703 1.00 54.19 275 PRO A C 1
ATOM 2127 O O . PRO A 1 275 ? -40.030 -22.026 -12.960 1.00 54.19 275 PRO A O 1
ATOM 2130 N N . SER A 1 276 ? -41.851 -23.263 -13.438 1.00 50.47 276 SER A N 1
ATOM 2131 C CA . SER A 1 276 ? -42.684 -22.882 -12.290 1.00 50.47 276 SER A CA 1
ATOM 2132 C C . SER A 1 276 ? -42.237 -23.510 -10.960 1.00 50.47 276 SER A C 1
ATOM 2134 O O . SER A 1 276 ? -41.847 -24.673 -10.891 1.00 50.47 276 SER A O 1
ATOM 2136 N N . ARG A 1 277 ? -42.360 -22.718 -9.887 1.00 48.91 277 ARG A N 1
ATOM 2137 C CA . ARG A 1 277 ? -42.235 -23.090 -8.464 1.00 48.91 277 ARG A CA 1
ATOM 2138 C C . ARG A 1 277 ? -43.327 -24.087 -8.046 1.00 48.91 277 ARG A C 1
ATOM 2140 O O . ARG A 1 277 ? -44.498 -23.760 -8.193 1.00 48.91 277 ARG A O 1
ATOM 2147 N N . ASN A 1 278 ? -42.946 -25.190 -7.394 1.00 40.03 278 ASN A N 1
ATOM 2148 C CA . ASN A 1 278 ? -43.853 -26.061 -6.632 1.00 40.03 278 ASN A CA 1
ATOM 2149 C C . ASN A 1 278 ? -43.391 -26.203 -5.166 1.00 40.03 278 ASN A C 1
ATOM 2151 O O . ASN A 1 278 ? -42.329 -26.751 -4.893 1.00 40.03 278 ASN A O 1
ATOM 2155 N N . VAL A 1 279 ? -44.230 -25.738 -4.240 1.00 55.12 279 VAL A N 1
ATOM 2156 C CA . VAL A 1 279 ? -44.398 -26.148 -2.825 1.00 55.12 279 VAL A CA 1
ATOM 2157 C C . VAL A 1 279 ? -45.890 -25.923 -2.522 1.00 55.12 279 VAL A C 1
ATOM 2159 O O . VAL A 1 279 ? -46.426 -24.976 -3.103 1.00 55.12 279 VAL A O 1
ATOM 2162 N N . PRO A 1 280 ? -46.592 -26.711 -1.673 1.00 47.50 280 PRO A N 1
ATOM 2163 C CA . PRO A 1 280 ? -46.099 -27.308 -0.421 1.00 47.50 280 PRO A CA 1
ATOM 2164 C C . PRO A 1 280 ? -46.624 -28.734 -0.108 1.00 47.50 280 PRO A C 1
ATOM 2166 O O . PRO A 1 280 ? -47.539 -29.236 -0.749 1.00 47.50 280 PRO A O 1
ATOM 2169 N N . SER A 1 281 ? -46.113 -29.362 0.957 1.00 45.53 281 SER A N 1
ATOM 2170 C CA . SER A 1 281 ? -46.913 -30.315 1.744 1.00 45.53 281 SER A CA 1
ATOM 2171 C C . SER A 1 281 ? -46.397 -30.388 3.182 1.00 45.53 281 SER A C 1
ATOM 2173 O O . SER A 1 281 ? -45.379 -31.016 3.461 1.00 45.53 281 SER A O 1
ATOM 2175 N N . ALA A 1 282 ? -47.118 -29.741 4.097 1.00 46.16 282 ALA A N 1
ATOM 2176 C CA . ALA A 1 282 ? -46.982 -29.934 5.533 1.00 46.16 282 ALA A CA 1
ATOM 2177 C C . ALA A 1 282 ? -47.788 -31.178 5.943 1.00 46.16 282 ALA A C 1
ATOM 2179 O O . ALA A 1 282 ? -48.970 -31.280 5.621 1.00 46.16 282 ALA A O 1
ATOM 2180 N N . ARG A 1 283 ? -47.162 -32.120 6.655 1.00 48.75 283 ARG A N 1
ATOM 2181 C CA . ARG A 1 283 ? -47.863 -33.157 7.422 1.00 48.75 283 ARG A CA 1
ATOM 2182 C C . ARG A 1 283 ? -47.700 -32.827 8.902 1.00 48.75 283 ARG A C 1
ATOM 2184 O O . ARG A 1 283 ? -46.605 -32.957 9.438 1.00 48.75 283 ARG A O 1
ATOM 2191 N N . LEU A 1 284 ? -48.788 -32.396 9.531 1.00 52.47 284 LEU A N 1
ATOM 2192 C CA . LEU A 1 284 ? -48.943 -32.347 10.981 1.00 52.47 284 LEU A CA 1
ATOM 2193 C C . LEU A 1 284 ? -49.823 -33.548 11.358 1.00 52.47 284 LEU A C 1
ATOM 2195 O O . LEU A 1 284 ? -50.968 -33.625 10.918 1.00 52.47 284 LEU A O 1
ATOM 2199 N N . GLY A 1 285 ? -49.255 -34.520 12.071 1.00 47.69 285 GLY A N 1
ATOM 2200 C CA . GLY A 1 285 ? -49.970 -35.687 12.588 1.00 47.69 285 GLY A CA 1
ATOM 2201 C C . GLY A 1 285 ? -50.538 -35.401 13.976 1.00 47.69 285 GLY A C 1
ATOM 2202 O O . GLY A 1 285 ? -49.831 -34.867 14.828 1.00 47.69 285 GLY A O 1
ATOM 2203 N N . LEU A 1 286 ? -51.805 -35.761 14.183 1.00 48.03 286 LEU A N 1
ATOM 2204 C CA . LEU A 1 286 ? -52.503 -35.740 15.465 1.00 48.03 286 LEU A CA 1
ATOM 2205 C C . LEU A 1 286 ? -53.235 -37.083 15.639 1.00 48.03 286 LEU A C 1
ATOM 2207 O O . LEU A 1 286 ? -53.864 -37.545 14.688 1.00 48.03 286 LEU A O 1
ATOM 2211 N N . LEU A 1 287 ? -53.199 -37.597 16.874 1.00 44.56 287 LEU A N 1
ATOM 2212 C CA . LEU A 1 287 ? -53.991 -38.682 17.482 1.00 44.56 287 LEU A CA 1
ATOM 2213 C C . LEU A 1 287 ? -53.589 -40.143 17.204 1.00 44.56 287 LEU A C 1
ATOM 2215 O O . LEU A 1 287 ? -53.570 -40.614 16.069 1.00 44.56 287 LEU A O 1
ATOM 2219 N N . GLY A 1 288 ? -53.341 -40.841 18.317 1.00 42.16 288 GLY A N 1
ATOM 2220 C CA . GLY A 1 288 ? -53.041 -42.262 18.463 1.00 42.16 288 GLY A CA 1
ATOM 2221 C C . GLY A 1 288 ? -52.477 -42.514 19.849 1.00 42.16 288 GLY A C 1
ATOM 2222 O O . GLY A 1 288 ? -51.235 -42.480 19.959 1.00 42.16 288 GLY A O 1
#

InterPro domains:
  IPR001660 Sterile alpha motif domain [PF00536] (1-54)
  IPR013761 Sterile alpha motif/pointed domain superfamily [G3DSA:1.10.150.50] (1-54)
  IPR013761 Sterile alpha motif/pointed domain superfamily [SSF47769] (1-54)
  IPR037093 Smaug, PHAT domain superfamily [G3DSA:1.25.40.170] (55-106)
  IPR037093 Smaug, PHAT domain superfamily [G3DSA:1.25.40.170] (146-226)
  IPR037634 Protein Smaug, SAM domain [cd09557] (1-55)
  IPR050897 SMAUG/VTS1 RNA-binding [PTHR12515] (1-288)

Organism: Neovison vison (NCBI:txid452646)